Protein AF-A0A6G1GEE2-F1 (afdb_monomer_lite)

pLDDT: mean 80.39, std 12.53, range [29.19, 96.56]

Sequence (184 aa):
MEKVKKDASKFRPILQDLDANQVYLLHVDRHPVPHKKIIFFTAVLINLTVLALLIGRVVYVFPLYRAILLGREWVPDAQSSTTSIIIRRTFSLLIDSPLIQYAWRWPYTFFLERLHGQWTNPAAWRLVSDFRLSELVVRKSRNWGAKDVRASIDESPLFKSRVFPFASDRYLREKTGYLMQGKG

Organism: NCBI:txid1392243

Structure (mmCIF, N/CA/C/O backbone):
data_AF-A0A6G1GEE2-F1
#
_entry.id   AF-A0A6G1GEE2-F1
#
loop_
_atom_site.group_PDB
_atom_site.id
_atom_site.type_symbol
_atom_site.label_atom_id
_atom_site.label_alt_id
_atom_site.label_comp_id
_atom_site.label_asym_id
_atom_site.label_entity_id
_atom_site.label_seq_id
_atom_site.pdbx_PDB_ins_code
_atom_site.Cartn_x
_atom_site.Cartn_y
_atom_site.Cartn_z
_atom_site.occupancy
_atom_site.B_iso_or_equiv
_atom_site.auth_seq_id
_atom_site.auth_comp_id
_atom_site.auth_asym_id
_atom_site.auth_atom_id
_atom_site.pdbx_PDB_model_num
ATOM 1 N N . MET A 1 1 ? -10.459 1.592 34.683 1.00 39.59 1 MET A N 1
ATOM 2 C CA . MET A 1 1 ? -10.913 0.438 33.865 1.00 39.59 1 MET A CA 1
ATOM 3 C C . MET A 1 1 ? -12.440 0.316 33.731 1.00 39.59 1 MET A C 1
ATOM 5 O O . MET A 1 1 ? -12.909 -0.582 33.048 1.00 39.59 1 MET A O 1
ATOM 9 N N . GLU A 1 2 ? -13.236 1.237 34.283 1.00 29.19 2 GLU A N 1
ATOM 10 C CA . GLU A 1 2 ? -14.711 1.159 34.266 1.00 29.19 2 GLU A CA 1
ATOM 11 C C . GLU A 1 2 ? -15.358 1.555 32.919 1.00 29.19 2 GLU A C 1
ATOM 13 O O . GLU A 1 2 ? -16.465 1.134 32.595 1.00 29.19 2 GLU A O 1
ATOM 18 N N . LYS A 1 3 ? -14.638 2.301 32.066 1.00 36.59 3 LYS A N 1
ATOM 19 C CA . LYS A 1 3 ? -15.144 2.762 30.758 1.00 36.59 3 LYS A CA 1
ATOM 20 C C . LYS A 1 3 ? -15.197 1.689 29.660 1.00 36.59 3 LYS A C 1
ATOM 22 O O . LYS A 1 3 ? -15.890 1.902 28.672 1.00 36.59 3 LYS A O 1
ATOM 27 N N . VAL A 1 4 ? -14.514 0.549 29.812 1.00 48.06 4 VAL A N 1
ATOM 28 C CA . VAL A 1 4 ? -14.426 -0.489 28.756 1.00 48.06 4 VAL A CA 1
ATOM 29 C C . VAL A 1 4 ? -15.632 -1.444 28.770 1.00 48.06 4 VAL A C 1
ATOM 31 O O . VAL A 1 4 ? -15.894 -2.135 27.793 1.00 48.06 4 VAL A O 1
ATOM 34 N N . LYS A 1 5 ? -16.433 -1.446 29.845 1.00 44.72 5 LYS A N 1
ATOM 35 C CA . LYS A 1 5 ? -17.582 -2.356 30.017 1.00 44.72 5 LYS A CA 1
ATOM 36 C C . LYS A 1 5 ? -18.909 -1.824 29.450 1.00 44.72 5 LYS A C 1
ATOM 38 O O . LYS A 1 5 ? -19.950 -2.445 29.657 1.00 44.72 5 LYS A O 1
ATOM 43 N N . LYS A 1 6 ? -18.905 -0.678 28.759 1.00 47.53 6 LYS A N 1
ATOM 44 C CA . LYS A 1 6 ? -20.113 -0.086 28.165 1.00 47.53 6 LYS A CA 1
ATOM 45 C C . LYS A 1 6 ? -20.428 -0.771 26.825 1.00 47.53 6 LYS A C 1
ATOM 47 O O . LYS A 1 6 ? -19.645 -0.672 25.891 1.00 47.53 6 LYS A O 1
ATOM 52 N N . ASP A 1 7 ? -21.593 -1.419 26.744 1.00 54.94 7 ASP A N 1
ATOM 53 C CA . ASP A 1 7 ? -22.268 -1.888 25.514 1.00 54.94 7 ASP A CA 1
ATOM 54 C C . ASP A 1 7 ? -21.819 -3.204 24.832 1.00 54.94 7 ASP A C 1
ATOM 56 O O . ASP A 1 7 ? -22.153 -3.439 23.670 1.00 54.94 7 ASP A O 1
ATOM 60 N N . ALA A 1 8 ? -21.186 -4.152 25.535 1.00 59.94 8 ALA A N 1
ATOM 61 C CA . ALA A 1 8 ? -20.904 -5.483 24.955 1.00 59.94 8 ALA A CA 1
ATOM 62 C C . ALA A 1 8 ? -22.174 -6.270 24.536 1.00 59.94 8 ALA A C 1
ATOM 64 O O . ALA A 1 8 ? -22.115 -7.153 23.681 1.00 59.94 8 ALA A O 1
ATOM 65 N N . SER A 1 9 ? -23.340 -5.942 25.108 1.00 63.56 9 SER A N 1
ATOM 66 C CA . SER A 1 9 ? -24.622 -6.588 24.798 1.00 63.56 9 SER A CA 1
ATOM 67 C C . SER A 1 9 ? -25.082 -6.364 23.354 1.00 63.56 9 SER A C 1
ATOM 69 O O . SER A 1 9 ? -25.634 -7.284 22.756 1.00 63.56 9 SER A O 1
ATOM 71 N N . LYS A 1 10 ? -24.809 -5.191 22.769 1.00 69.81 10 LYS A N 1
ATOM 72 C CA . LYS A 1 10 ? -25.222 -4.832 21.398 1.00 69.81 10 LYS A CA 1
ATOM 73 C C . LYS A 1 10 ? -24.438 -5.578 20.317 1.00 69.81 10 LYS A C 1
ATOM 75 O O . LYS A 1 10 ? -24.925 -5.727 19.203 1.00 69.81 10 LYS A O 1
ATOM 80 N N . PHE A 1 11 ? -23.247 -6.069 20.652 1.00 70.31 11 PHE A N 1
ATOM 81 C CA . PHE A 1 11 ? -22.383 -6.808 19.730 1.00 70.31 11 PHE A CA 1
ATOM 82 C C . PHE A 1 11 ? -22.503 -8.327 19.875 1.00 70.31 11 PHE A C 1
ATOM 84 O O . PHE A 1 11 ? -21.921 -9.049 19.074 1.00 70.31 11 PHE A O 1
ATOM 91 N N . ARG A 1 12 ? -23.288 -8.826 20.843 1.00 72.06 12 ARG A N 1
ATOM 92 C CA . ARG A 1 12 ? -23.500 -10.264 21.082 1.00 72.06 12 ARG A CA 1
ATOM 93 C C . ARG A 1 12 ? -23.741 -11.114 19.829 1.00 72.06 12 ARG A C 1
ATOM 95 O O . ARG A 1 12 ? -23.065 -12.132 19.743 1.00 72.06 12 ARG A O 1
ATOM 102 N N . PRO A 1 13 ? -24.625 -10.746 18.880 1.00 77.31 13 PRO A N 1
ATOM 103 C CA . PRO A 1 13 ? -24.836 -11.578 17.694 1.00 77.31 13 PRO A CA 1
ATOM 104 C C . PRO A 1 13 ? -23.567 -11.699 16.840 1.00 77.31 13 PRO A C 1
ATOM 106 O O . PRO A 1 13 ? -23.237 -12.783 16.391 1.00 77.31 13 PRO A O 1
ATOM 109 N N . ILE A 1 14 ? -22.794 -10.619 16.698 1.00 73.81 14 ILE A N 1
ATOM 110 C CA . ILE A 1 14 ? -21.541 -10.620 15.925 1.00 73.81 14 ILE A CA 1
ATOM 111 C C . ILE A 1 14 ? -20.450 -11.416 16.651 1.00 73.81 14 ILE A C 1
ATOM 113 O O . ILE A 1 14 ? -19.632 -12.068 16.016 1.00 73.81 14 ILE A O 1
ATOM 117 N N . LEU A 1 15 ? -20.425 -11.365 17.985 1.00 75.44 15 LEU A N 1
ATOM 118 C CA . LEU A 1 15 ? -19.420 -12.060 18.792 1.00 75.44 15 LEU A CA 1
ATOM 119 C C . LEU A 1 15 ? -19.564 -13.590 18.752 1.00 75.44 15 LEU A C 1
ATOM 121 O O . LEU A 1 15 ? -18.590 -14.274 19.048 1.00 75.44 15 LEU A O 1
ATOM 125 N N . GLN A 1 16 ? -20.743 -14.119 18.406 1.00 78.44 16 GLN A N 1
ATOM 126 C CA . GLN A 1 16 ? -20.996 -15.565 18.330 1.00 78.44 16 GLN A CA 1
ATOM 127 C C . GLN A 1 16 ? -20.307 -16.228 17.130 1.00 78.44 16 GLN A C 1
ATOM 129 O O . GLN A 1 16 ? -19.913 -17.386 17.232 1.00 78.44 16 GLN A O 1
ATOM 134 N N . ASP A 1 17 ? -20.092 -15.482 16.045 1.00 79.75 17 ASP A N 1
ATOM 135 C CA . ASP A 1 17 ? -19.475 -15.989 14.812 1.00 79.75 17 ASP A CA 1
ATOM 136 C C . ASP A 1 17 ? -17.938 -15.852 14.799 1.00 79.75 17 ASP A C 1
ATOM 138 O O . ASP A 1 17 ? -17.271 -16.239 13.836 1.00 79.75 17 ASP A O 1
ATOM 142 N N . LEU A 1 18 ? -17.346 -15.262 15.844 1.00 82.19 18 LEU A N 1
ATOM 143 C CA . LEU A 1 18 ? -15.908 -14.994 15.911 1.00 82.19 18 LEU A CA 1
ATOM 144 C C . LEU A 1 18 ? -15.137 -16.161 16.543 1.00 82.19 18 LEU A C 1
ATOM 146 O O . LEU A 1 18 ? -15.550 -16.749 17.539 1.00 82.19 18 LEU A O 1
ATOM 150 N N . ASP A 1 19 ? -13.958 -16.454 15.992 1.00 82.62 19 ASP A N 1
ATOM 151 C CA . ASP A 1 19 ? -13.070 -17.506 16.493 1.00 82.62 19 ASP A CA 1
ATOM 152 C C . ASP A 1 19 ? -12.453 -17.100 17.840 1.00 82.62 19 ASP A C 1
ATOM 154 O O . ASP A 1 19 ? -11.661 -16.159 17.922 1.00 82.62 19 ASP A O 1
ATOM 158 N N . ALA A 1 20 ? -12.761 -17.852 18.898 1.00 81.94 20 ALA A N 1
ATOM 159 C CA . ALA A 1 20 ? -12.276 -17.600 20.255 1.00 81.94 20 ALA A CA 1
ATOM 160 C C . ALA A 1 20 ? -10.741 -17.667 20.405 1.00 81.94 20 ALA A C 1
ATOM 162 O O . ALA A 1 20 ? -10.195 -17.200 21.409 1.00 81.94 20 ALA A O 1
ATOM 163 N N . ASN A 1 21 ? -10.021 -18.238 19.433 1.00 83.88 21 ASN A N 1
ATOM 164 C CA . ASN A 1 21 ? -8.559 -18.280 19.438 1.00 83.88 21 ASN A CA 1
ATOM 165 C C . ASN A 1 21 ? -7.906 -17.007 18.891 1.00 83.88 21 ASN A C 1
ATOM 167 O O . ASN A 1 21 ? -6.685 -16.871 18.979 1.00 83.88 21 ASN A O 1
ATOM 171 N N . GLN A 1 22 ? -8.678 -16.084 18.325 1.00 84.06 22 GLN A N 1
ATOM 172 C CA . GLN A 1 22 ? -8.180 -14.886 17.657 1.00 84.06 22 GLN A CA 1
ATOM 173 C C . GLN A 1 22 ? -8.511 -13.636 18.471 1.00 84.06 22 GLN A C 1
ATOM 175 O O . GLN A 1 22 ? -9.447 -13.610 19.268 1.00 84.06 22 GLN A O 1
ATOM 180 N N . VAL A 1 23 ? -7.717 -12.586 18.284 1.00 84.12 23 VAL A N 1
ATOM 181 C CA . VAL A 1 23 ? -7.930 -11.297 18.942 1.00 84.12 23 VAL A C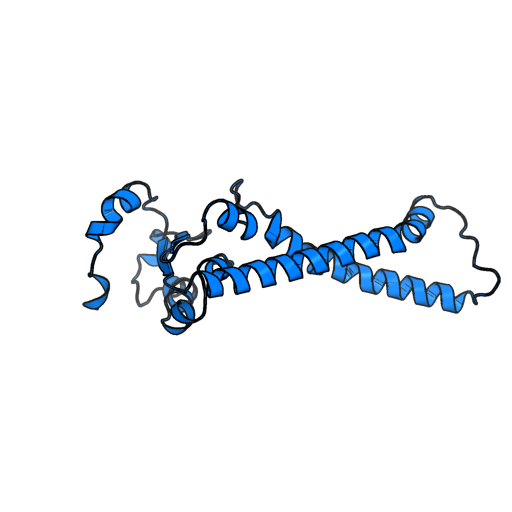A 1
ATOM 182 C C . VAL A 1 23 ? -8.527 -10.339 17.924 1.00 84.12 23 VAL A C 1
ATOM 184 O O . VAL A 1 23 ? -8.004 -10.172 16.821 1.00 84.12 23 VAL A O 1
ATOM 187 N N . TYR A 1 24 ? -9.632 -9.704 18.303 1.00 84.88 24 TYR A N 1
ATOM 188 C CA . TYR A 1 24 ? -10.358 -8.780 17.445 1.00 84.88 24 TYR A CA 1
ATOM 189 C C . TYR A 1 24 ? -10.334 -7.371 18.026 1.00 84.88 24 TYR A C 1
ATOM 191 O O . TYR A 1 24 ? -10.570 -7.175 19.218 1.00 84.88 24 TYR A O 1
ATOM 199 N N . LEU A 1 25 ? -10.077 -6.385 17.170 1.00 83.81 25 LEU A N 1
ATOM 200 C CA . LEU A 1 25 ? -10.207 -4.968 17.492 1.00 83.81 25 LEU A CA 1
ATOM 201 C C . LEU A 1 25 ? -11.428 -4.421 16.764 1.00 83.81 25 LEU A C 1
ATOM 203 O O . LEU A 1 25 ? -11.496 -4.455 15.534 1.00 83.81 25 LEU A O 1
ATOM 207 N N . LEU A 1 26 ? -12.388 -3.935 17.545 1.00 85.56 26 LEU A N 1
ATOM 208 C CA . LEU A 1 26 ? -13.619 -3.332 17.055 1.00 85.56 26 LEU A CA 1
ATOM 209 C C . LEU A 1 26 ? -13.516 -1.818 17.197 1.00 85.56 26 LEU A C 1
ATOM 211 O O . LEU A 1 26 ? -13.283 -1.302 18.289 1.00 85.56 26 LEU A O 1
ATOM 215 N N . HIS A 1 27 ? -13.720 -1.107 16.097 1.00 84.69 27 HIS A N 1
ATOM 216 C CA . HIS A 1 27 ? -13.774 0.345 16.078 1.00 84.69 27 HIS A CA 1
ATOM 217 C C . HIS A 1 27 ? -15.028 0.812 15.345 1.00 84.69 27 HIS A C 1
ATOM 219 O O . HIS A 1 27 ? -15.383 0.274 14.302 1.00 84.69 27 HIS A O 1
ATOM 225 N N . VAL A 1 28 ? -15.701 1.826 15.887 1.00 87.00 28 VAL A N 1
ATOM 226 C CA . VAL A 1 28 ? -16.840 2.467 15.225 1.00 87.00 28 VAL A CA 1
ATOM 227 C C . VAL A 1 28 ? -16.364 3.780 14.618 1.00 87.00 28 VAL A C 1
ATOM 229 O O . VAL A 1 28 ? -16.187 4.765 15.334 1.00 87.00 28 VAL A O 1
ATOM 232 N N . ASP A 1 29 ? -16.185 3.790 13.299 1.00 87.44 29 ASP A N 1
ATOM 233 C CA . ASP A 1 29 ? -15.802 4.977 12.540 1.00 87.44 29 ASP A CA 1
ATOM 234 C C . ASP A 1 29 ? -17.040 5.852 12.281 1.00 87.44 29 ASP A C 1
ATOM 236 O O . ASP A 1 29 ? -17.936 5.486 11.508 1.00 87.44 29 ASP A O 1
ATOM 240 N N . ARG A 1 30 ? -17.053 7.038 12.903 1.00 89.88 30 ARG A N 1
ATOM 241 C CA . ARG A 1 30 ? -18.111 8.059 12.799 1.00 89.88 30 ARG A CA 1
ATOM 242 C C . ARG A 1 30 ? -17.729 9.270 11.941 1.00 89.88 30 ARG A C 1
ATOM 244 O O . ARG A 1 30 ? -18.378 10.311 12.032 1.00 89.88 30 ARG A O 1
ATOM 251 N N . HIS A 1 31 ? -16.671 9.184 11.138 1.00 89.00 31 HIS A N 1
ATOM 252 C CA . HIS A 1 31 ? -16.285 10.286 10.266 1.00 89.00 31 HIS A CA 1
ATOM 253 C C . HIS A 1 31 ? -17.399 10.618 9.254 1.00 89.00 31 HIS A C 1
ATOM 255 O O . HIS A 1 31 ? -18.087 9.713 8.767 1.00 89.00 31 HIS A O 1
ATOM 261 N N . PRO A 1 32 ? -17.568 11.900 8.878 1.00 92.69 32 PRO A N 1
ATOM 262 C CA . PRO A 1 32 ? -18.536 12.284 7.860 1.00 92.69 32 PRO A CA 1
ATOM 263 C C . PRO A 1 32 ? -18.287 11.557 6.535 1.00 92.69 32 PRO A C 1
ATOM 265 O O . PRO A 1 32 ? -17.145 11.410 6.091 1.00 92.69 32 PRO A O 1
ATOM 268 N N . VAL A 1 33 ? -19.366 11.163 5.857 1.00 92.62 33 VAL A N 1
ATOM 269 C CA . VAL A 1 33 ? -19.300 10.478 4.555 1.00 92.62 33 VAL A CA 1
ATOM 270 C C . VAL A 1 33 ? -18.457 11.243 3.519 1.00 92.62 33 VAL A C 1
ATOM 272 O O . VAL A 1 33 ? -17.626 10.602 2.872 1.00 92.62 33 VAL A O 1
ATOM 275 N N . PRO A 1 34 ? -18.567 12.582 3.370 1.00 93.88 34 PRO A N 1
ATOM 276 C CA . PRO A 1 34 ? -17.715 13.323 2.437 1.00 93.88 34 PRO A CA 1
ATOM 277 C C . PRO A 1 34 ? -16.221 13.177 2.749 1.00 93.88 34 PRO A C 1
ATOM 279 O O . PRO A 1 34 ? -15.420 12.954 1.846 1.00 93.88 34 PRO A O 1
ATOM 282 N N . HIS A 1 35 ? -15.848 13.213 4.031 1.00 91.50 35 HIS A N 1
ATOM 283 C CA . HIS A 1 35 ? -14.461 13.058 4.467 1.00 91.50 35 HIS A CA 1
ATOM 284 C C . HIS A 1 35 ? -13.914 11.663 4.129 1.00 91.50 35 HIS A C 1
ATOM 286 O O . HIS A 1 35 ? -12.828 11.527 3.563 1.00 91.50 35 HIS A O 1
ATOM 292 N N . LYS A 1 36 ? -14.714 10.621 4.386 1.00 92.31 36 LYS A N 1
ATOM 293 C CA . LYS A 1 36 ? -14.395 9.235 4.018 1.00 92.31 36 LYS A CA 1
ATOM 294 C C . LYS A 1 36 ? -14.202 9.071 2.508 1.00 92.31 36 LYS A C 1
ATOM 296 O O . LYS A 1 36 ? -13.270 8.380 2.091 1.00 92.31 36 LYS A O 1
ATOM 301 N N . LYS A 1 37 ? -15.070 9.695 1.700 1.00 93.12 37 LYS A N 1
ATOM 302 C CA . LYS A 1 37 ? -14.997 9.680 0.230 1.00 93.12 37 LYS A CA 1
ATOM 303 C C . LYS A 1 37 ? -13.716 10.332 -0.262 1.00 93.12 37 LYS A C 1
ATOM 305 O O . LYS A 1 37 ? -12.985 9.688 -1.002 1.00 93.12 37 LYS A O 1
ATOM 310 N N . ILE A 1 38 ? -13.413 11.547 0.192 1.00 94.69 38 ILE A N 1
ATOM 311 C CA . ILE A 1 38 ? -12.203 12.271 -0.219 1.00 94.69 38 ILE A CA 1
ATOM 312 C C . ILE A 1 38 ? -10.954 11.431 0.061 1.00 94.69 38 ILE A C 1
ATOM 314 O O . ILE A 1 38 ? -10.171 11.194 -0.849 1.00 94.69 38 ILE A O 1
ATOM 318 N N . ILE A 1 39 ? -10.795 10.904 1.280 1.00 92.44 39 ILE A N 1
ATOM 319 C CA . ILE A 1 39 ? -9.617 10.094 1.635 1.00 92.44 39 ILE A CA 1
ATOM 320 C C . ILE A 1 39 ? -9.494 8.856 0.739 1.00 92.44 39 ILE A C 1
ATOM 322 O O . ILE A 1 39 ? -8.408 8.563 0.235 1.00 92.44 39 ILE A O 1
ATOM 326 N N . PHE A 1 40 ? -10.594 8.127 0.536 1.00 93.50 40 PHE A N 1
ATOM 327 C CA . PHE A 1 40 ? -10.577 6.917 -0.280 1.00 93.50 40 PHE A CA 1
A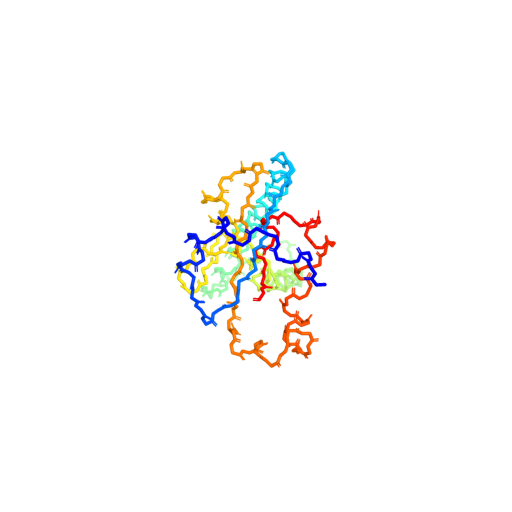TOM 328 C C . PHE A 1 40 ? -10.288 7.225 -1.753 1.00 93.50 40 PHE A C 1
ATOM 330 O O . PHE A 1 40 ? -9.402 6.610 -2.341 1.00 93.50 40 PHE A O 1
ATOM 337 N N . PHE A 1 41 ? -10.983 8.197 -2.346 1.00 95.00 41 PHE A N 1
ATOM 338 C CA . PHE A 1 41 ? -10.800 8.550 -3.753 1.00 95.00 41 PHE A CA 1
ATOM 339 C C . PHE A 1 41 ? -9.427 9.157 -4.033 1.00 95.00 41 PHE A C 1
ATOM 341 O O . PHE A 1 41 ? -8.853 8.855 -5.074 1.00 95.00 41 PHE A O 1
ATOM 348 N N . THR A 1 42 ? -8.848 9.916 -3.099 1.00 95.31 42 THR A N 1
ATOM 349 C CA . THR A 1 42 ? -7.450 10.359 -3.204 1.00 95.31 42 THR A CA 1
ATOM 350 C C . THR A 1 42 ? -6.506 9.163 -3.300 1.00 95.31 42 THR A C 1
ATOM 352 O O . THR A 1 42 ? -5.629 9.136 -4.162 1.00 95.31 42 THR A O 1
ATOM 355 N N . ALA A 1 43 ? -6.705 8.132 -2.473 1.00 93.19 43 ALA A N 1
ATOM 356 C CA . ALA A 1 43 ? -5.897 6.920 -2.554 1.00 93.19 43 ALA A CA 1
ATOM 357 C C . ALA A 1 43 ? -6.112 6.153 -3.871 1.00 93.19 43 ALA A C 1
ATOM 359 O O . ALA A 1 43 ? -5.135 5.699 -4.467 1.00 93.19 43 ALA A O 1
ATOM 360 N N . VAL A 1 44 ? -7.354 6.044 -4.357 1.00 95.19 44 VAL A N 1
ATOM 361 C CA . VAL A 1 44 ? -7.659 5.442 -5.669 1.00 95.19 44 VAL A CA 1
ATOM 362 C C . VAL A 1 44 ? -6.934 6.194 -6.782 1.00 95.19 44 VAL A C 1
ATOM 364 O O . VAL A 1 44 ? -6.240 5.573 -7.582 1.00 95.19 44 VAL A O 1
ATOM 367 N N . LEU A 1 45 ? -7.047 7.524 -6.810 1.00 96.56 45 LEU A N 1
ATOM 368 C CA . LEU A 1 45 ? -6.446 8.369 -7.836 1.00 96.56 45 LEU A CA 1
ATOM 369 C C . LEU A 1 45 ? -4.923 8.220 -7.866 1.00 96.56 45 LEU A C 1
ATOM 371 O O . LEU A 1 45 ? -4.352 8.039 -8.935 1.00 96.56 45 LEU A O 1
ATOM 375 N N . ILE A 1 46 ? -4.263 8.234 -6.705 1.00 95.31 46 ILE A N 1
ATOM 376 C CA . ILE A 1 46 ? -2.810 8.036 -6.621 1.00 95.31 46 ILE A CA 1
ATOM 377 C C . ILE A 1 46 ? -2.420 6.656 -7.164 1.00 95.31 46 ILE A C 1
ATOM 379 O O . ILE A 1 46 ? -1.500 6.562 -7.974 1.00 95.31 46 ILE A O 1
ATOM 383 N N . ASN A 1 47 ? -3.123 5.588 -6.770 1.00 94.94 47 ASN A N 1
ATOM 384 C CA . ASN A 1 47 ? -2.802 4.236 -7.238 1.00 94.94 47 ASN A CA 1
ATOM 385 C C . ASN A 1 47 ? -3.056 4.062 -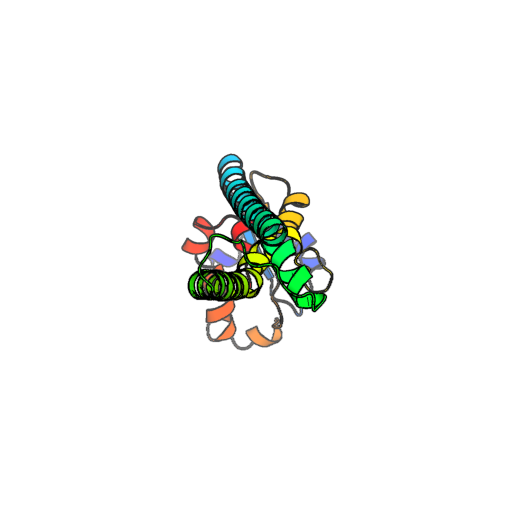8.742 1.00 94.94 47 ASN A C 1
ATOM 387 O O . ASN A 1 47 ? -2.256 3.410 -9.410 1.00 94.94 47 ASN A O 1
ATOM 391 N N . LEU A 1 48 ? -4.117 4.663 -9.290 1.00 96.19 48 LEU A N 1
ATOM 392 C CA . LEU A 1 48 ? -4.377 4.666 -10.733 1.00 96.19 48 LEU A CA 1
ATOM 393 C C . LEU A 1 48 ? -3.310 5.449 -11.499 1.00 96.19 48 LEU A C 1
ATOM 395 O O . LEU A 1 48 ? -2.827 4.965 -12.517 1.00 96.19 48 LEU A O 1
ATOM 399 N N . THR A 1 49 ? -2.896 6.612 -10.997 1.00 96.12 49 THR A N 1
ATOM 400 C CA . THR A 1 49 ? -1.822 7.410 -11.603 1.00 96.12 49 THR A CA 1
ATOM 401 C C . THR A 1 49 ? -0.507 6.637 -11.620 1.00 96.12 49 THR A C 1
ATOM 403 O O . THR A 1 49 ? 0.131 6.539 -12.664 1.00 96.12 49 THR A O 1
ATOM 406 N N . VAL A 1 50 ? -0.115 6.027 -10.496 1.00 94.00 50 VAL A N 1
ATOM 407 C CA . VAL A 1 50 ? 1.097 5.193 -10.430 1.00 94.00 50 VAL A CA 1
ATOM 408 C C . VAL A 1 50 ? 0.994 4.012 -11.396 1.00 94.00 50 VAL A C 1
ATOM 410 O O . VAL A 1 50 ? 1.935 3.754 -12.142 1.00 94.00 50 VAL A O 1
ATOM 413 N N . LEU A 1 51 ? -0.150 3.324 -11.439 1.00 94.50 51 LEU A N 1
ATOM 414 C CA . LEU A 1 51 ? -0.369 2.211 -12.361 1.00 94.50 51 LEU A CA 1
ATOM 415 C C . LEU A 1 51 ? -0.269 2.653 -13.830 1.00 94.50 51 LEU A C 1
ATOM 417 O O . LEU A 1 51 ? 0.399 1.989 -14.618 1.00 94.50 51 LEU A O 1
ATOM 421 N N . ALA A 1 52 ? -0.873 3.786 -14.192 1.00 95.25 52 ALA A N 1
ATOM 422 C CA . ALA A 1 52 ? -0.809 4.344 -15.540 1.00 95.25 52 ALA A CA 1
ATOM 423 C C . ALA A 1 52 ? 0.627 4.721 -15.937 1.00 95.25 52 ALA A C 1
ATOM 425 O O . ALA A 1 52 ? 1.060 4.398 -17.042 1.00 95.25 52 ALA A O 1
ATOM 426 N N . LEU A 1 53 ? 1.391 5.333 -15.025 1.00 94.00 53 LEU A N 1
ATOM 427 C CA . LEU A 1 53 ? 2.805 5.648 -15.244 1.00 94.00 53 LEU A CA 1
ATOM 428 C C . LEU A 1 53 ? 3.648 4.384 -15.439 1.00 94.00 53 LEU A C 1
ATOM 430 O O . LEU A 1 53 ? 4.502 4.353 -16.323 1.00 94.00 53 LEU A O 1
ATOM 434 N N . LEU A 1 54 ? 3.395 3.328 -14.661 1.00 93.12 54 LEU A N 1
ATOM 435 C CA . LEU A 1 54 ? 4.086 2.045 -14.809 1.00 93.12 54 LEU A CA 1
ATOM 436 C C . LEU A 1 54 ? 3.756 1.375 -16.147 1.00 93.12 54 LE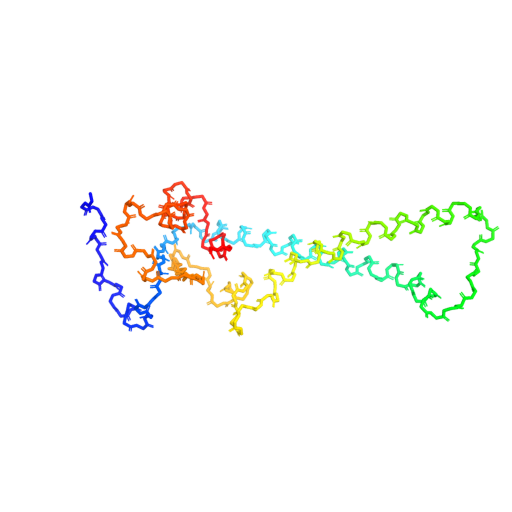U A C 1
ATOM 438 O O . LEU A 1 54 ? 4.668 0.933 -16.840 1.00 93.12 54 LEU A O 1
ATOM 442 N N . ILE A 1 55 ? 2.482 1.344 -16.547 1.00 93.38 55 ILE A N 1
ATOM 443 C CA . ILE A 1 55 ? 2.067 0.803 -17.850 1.00 93.38 55 ILE A CA 1
ATOM 444 C C . ILE A 1 55 ? 2.705 1.611 -18.985 1.00 93.38 55 ILE A C 1
ATOM 446 O O . ILE A 1 55 ? 3.311 1.030 -19.884 1.00 93.38 55 ILE A O 1
ATOM 450 N N . GLY A 1 56 ? 2.638 2.944 -18.921 1.00 94.06 56 GLY A N 1
ATOM 451 C CA . GLY A 1 56 ? 3.272 3.827 -19.899 1.00 94.06 56 GLY A CA 1
ATOM 452 C C . GLY A 1 56 ? 4.782 3.601 -19.991 1.00 94.06 56 GLY A C 1
ATOM 453 O O . GLY A 1 56 ? 5.333 3.529 -21.089 1.00 94.06 56 GLY A O 1
ATOM 454 N N . ARG A 1 57 ? 5.452 3.396 -18.850 1.00 92.56 57 ARG A N 1
ATOM 455 C CA . ARG A 1 57 ? 6.879 3.060 -18.797 1.00 92.56 57 ARG A CA 1
ATOM 456 C C . ARG A 1 57 ? 7.171 1.713 -19.453 1.00 92.56 57 ARG A C 1
ATOM 458 O O . ARG A 1 57 ? 8.102 1.640 -20.251 1.00 92.56 57 ARG A O 1
ATOM 465 N N . VAL A 1 58 ? 6.381 0.677 -19.166 1.00 90.69 58 VAL A N 1
ATOM 466 C CA . VAL A 1 58 ? 6.530 -0.641 -19.801 1.00 90.69 58 VAL A CA 1
ATOM 467 C C . VAL A 1 58 ? 6.402 -0.509 -21.312 1.00 90.69 58 VAL A C 1
ATOM 469 O O . VAL A 1 58 ? 7.310 -0.933 -22.012 1.00 90.69 58 VAL A O 1
ATOM 472 N N . VAL A 1 59 ? 5.352 0.143 -21.818 1.00 91.88 59 VAL A N 1
ATOM 473 C CA . VAL A 1 59 ? 5.151 0.349 -23.265 1.00 91.88 59 VAL A CA 1
ATOM 474 C C . VAL A 1 59 ? 6.327 1.103 -23.894 1.00 91.88 59 VAL A C 1
ATOM 476 O O . VAL A 1 59 ? 6.799 0.717 -24.961 1.00 91.88 59 VAL A O 1
ATOM 479 N N . TYR A 1 60 ? 6.842 2.134 -23.220 1.00 89.69 60 TYR A N 1
ATOM 480 C CA . TYR A 1 60 ? 7.959 2.940 -23.712 1.00 89.69 60 TYR A CA 1
ATOM 481 C C . TYR A 1 60 ? 9.284 2.167 -23.794 1.00 89.69 60 TYR A C 1
ATOM 483 O O . TYR A 1 60 ? 10.009 2.295 -24.779 1.00 89.69 60 TYR A O 1
ATOM 491 N N . VAL A 1 61 ? 9.625 1.368 -22.776 1.00 87.50 61 VAL A N 1
ATOM 492 C CA . VAL A 1 61 ? 10.902 0.627 -22.741 1.00 87.50 61 VAL A CA 1
ATOM 493 C C . VAL A 1 61 ? 10.781 -0.764 -23.379 1.00 87.50 61 VAL A C 1
ATOM 495 O O . VAL A 1 61 ? 11.788 -1.397 -23.689 1.00 87.50 61 VAL A O 1
ATOM 498 N N . PHE A 1 62 ? 9.568 -1.245 -23.657 1.00 85.75 62 PHE A N 1
ATOM 499 C CA . PHE A 1 62 ? 9.329 -2.558 -24.259 1.00 85.75 62 PHE A CA 1
ATOM 500 C C . PHE A 1 62 ? 10.154 -2.828 -25.532 1.00 85.75 62 PHE A C 1
ATOM 502 O O . PHE A 1 62 ? 10.746 -3.908 -25.613 1.00 85.75 62 PHE A O 1
ATOM 509 N N . PRO A 1 63 ? 10.295 -1.892 -26.497 1.00 83.75 63 PRO A N 1
ATOM 510 C CA . PRO A 1 63 ? 11.122 -2.123 -27.683 1.00 83.75 63 PRO A CA 1
ATOM 511 C C . PRO A 1 63 ? 12.595 -2.384 -27.343 1.00 83.75 63 PRO A C 1
ATOM 513 O O . PRO A 1 63 ? 13.223 -3.248 -27.958 1.00 83.75 63 PRO A O 1
ATOM 516 N N . LEU A 1 64 ? 13.129 -1.685 -26.332 1.00 80.75 64 LEU A N 1
ATOM 517 C CA . LEU A 1 64 ? 14.500 -1.866 -25.853 1.00 80.75 64 LEU A CA 1
ATOM 518 C C . LEU A 1 64 ? 14.699 -3.277 -25.295 1.00 80.75 64 LEU A C 1
ATOM 520 O O . LEU A 1 64 ? 15.612 -3.978 -25.730 1.00 80.75 64 LEU A O 1
ATOM 524 N N . TYR A 1 65 ? 13.823 -3.713 -24.387 1.00 82.62 65 TYR A N 1
ATOM 525 C CA . TYR A 1 65 ? 13.913 -5.044 -23.780 1.00 82.62 65 TYR A CA 1
ATOM 526 C C . TYR A 1 65 ? 13.667 -6.167 -24.786 1.00 82.62 65 TYR A C 1
ATOM 528 O O . TYR A 1 65 ? 14.379 -7.167 -24.772 1.00 82.62 65 TYR A O 1
ATOM 536 N N . ARG A 1 66 ? 12.711 -5.997 -25.707 1.00 84.69 66 ARG A N 1
ATOM 537 C CA . ARG A 1 66 ? 12.430 -6.981 -26.759 1.00 84.69 66 ARG A CA 1
ATOM 538 C C . ARG A 1 66 ? 13.661 -7.253 -27.620 1.00 84.69 66 ARG A C 1
ATOM 540 O O . ARG A 1 66 ? 13.937 -8.403 -27.940 1.00 84.69 66 ARG A O 1
ATOM 547 N N . ALA A 1 67 ? 14.389 -6.213 -28.009 1.00 79.44 67 ALA A N 1
ATOM 548 C CA . ALA A 1 67 ? 15.582 -6.371 -28.829 1.00 79.44 67 ALA A CA 1
ATOM 549 C C . ALA A 1 67 ? 16.734 -7.058 -28.071 1.00 79.44 67 ALA A C 1
ATOM 551 O O . ALA A 1 67 ? 17.411 -7.898 -28.659 1.00 79.44 67 ALA A O 1
ATOM 552 N N . ILE A 1 68 ? 16.892 -6.778 -26.769 1.00 78.94 68 ILE A N 1
ATOM 553 C CA . ILE A 1 68 ? 17.844 -7.489 -25.897 1.00 78.94 68 ILE A CA 1
ATOM 554 C C . ILE A 1 68 ? 17.479 -8.979 -25.802 1.00 78.94 68 ILE A C 1
ATOM 556 O O . ILE A 1 68 ? 18.335 -9.834 -26.003 1.00 78.94 68 ILE A O 1
ATOM 560 N N . LEU A 1 69 ? 16.206 -9.299 -25.545 1.00 83.56 69 LEU A N 1
ATOM 561 C CA . LEU A 1 69 ? 15.736 -10.682 -25.385 1.00 83.56 69 LEU A CA 1
ATOM 562 C C . LEU A 1 69 ? 15.839 -11.515 -26.670 1.00 83.56 69 LEU A C 1
ATOM 564 O O . LEU A 1 69 ? 16.067 -12.716 -26.601 1.00 83.56 69 LEU A O 1
ATOM 568 N N . LEU A 1 70 ? 15.662 -10.892 -27.838 1.00 86.12 70 LEU A N 1
ATOM 569 C CA . LEU A 1 70 ? 15.725 -11.572 -29.136 1.00 86.12 70 LEU A CA 1
ATOM 570 C C . LEU A 1 70 ? 17.147 -11.678 -29.707 1.00 86.12 70 LEU A C 1
ATOM 572 O O . LEU A 1 70 ? 17.293 -12.154 -30.831 1.00 86.12 70 LEU A O 1
ATOM 576 N N . GLY A 1 71 ? 18.171 -11.201 -28.989 1.00 71.25 71 GLY A N 1
ATOM 577 C CA . GLY A 1 71 ? 19.566 -11.255 -29.436 1.00 71.25 71 GLY A CA 1
ATOM 578 C C . GLY A 1 71 ? 19.822 -10.544 -30.769 1.00 71.25 71 GLY A C 1
ATOM 579 O O . GLY A 1 71 ? 20.763 -10.889 -31.476 1.00 71.25 71 GLY A O 1
ATOM 580 N N . ARG A 1 72 ? 18.964 -9.590 -31.156 1.00 72.62 72 ARG A N 1
ATOM 581 C CA . ARG A 1 72 ? 19.107 -8.871 -32.427 1.00 72.62 72 ARG A CA 1
ATOM 582 C C . ARG A 1 72 ? 20.179 -7.798 -32.300 1.00 72.62 72 ARG A C 1
ATOM 584 O O . ARG A 1 72 ? 20.183 -7.053 -31.317 1.00 72.62 72 ARG A O 1
ATOM 591 N N . GLU A 1 73 ? 21.025 -7.684 -33.326 1.00 61.31 73 GLU A N 1
ATOM 592 C CA . GLU A 1 73 ? 21.937 -6.552 -33.459 1.00 61.31 73 GLU A CA 1
ATOM 593 C C . GLU A 1 73 ? 21.132 -5.256 -33.455 1.00 61.31 73 GLU A C 1
ATOM 595 O O . GLU A 1 73 ? 20.158 -5.068 -34.190 1.00 61.31 73 GLU A O 1
ATOM 600 N N . TRP A 1 74 ? 21.499 -4.387 -32.526 1.00 61.16 74 TRP A N 1
ATOM 601 C CA . TRP A 1 74 ? 20.789 -3.150 -32.286 1.00 61.16 74 TRP A CA 1
ATOM 602 C C . TRP A 1 74 ? 21.333 -2.109 -33.250 1.00 61.16 74 TRP A C 1
ATOM 604 O O . TRP A 1 74 ? 22.506 -1.771 -33.150 1.00 61.16 74 TRP A O 1
ATOM 614 N N . VAL A 1 75 ? 20.496 -1.589 -34.149 1.00 61.94 75 VAL A N 1
ATOM 615 C CA . VAL A 1 75 ? 20.873 -0.479 -35.033 1.00 61.94 75 VAL A CA 1
ATOM 616 C C . VAL A 1 75 ? 20.967 0.785 -34.170 1.00 61.94 75 VAL A C 1
ATOM 618 O O . VAL A 1 75 ? 19.934 1.235 -33.664 1.00 61.94 75 VAL A O 1
ATOM 621 N N . PRO A 1 76 ? 22.167 1.333 -33.898 1.00 59.97 76 PRO A N 1
ATOM 622 C CA . PRO A 1 76 ? 22.265 2.607 -33.203 1.00 59.97 76 PRO A CA 1
ATOM 623 C C . PRO A 1 76 ? 21.648 3.703 -34.075 1.00 59.97 76 PRO A C 1
ATOM 625 O O . PRO A 1 76 ? 21.790 3.692 -35.297 1.00 59.97 76 PRO A O 1
ATOM 628 N N . ASP A 1 77 ? 20.969 4.657 -33.440 1.00 62.78 77 ASP A N 1
ATOM 629 C CA . ASP A 1 77 ? 20.524 5.869 -34.123 1.00 62.78 77 ASP A CA 1
ATOM 630 C C . ASP A 1 77 ? 21.761 6.565 -34.698 1.00 62.78 77 ASP A C 1
ATOM 632 O O . ASP A 1 77 ? 22.689 6.884 -33.945 1.00 62.78 77 ASP A O 1
ATOM 636 N N . ALA A 1 78 ? 21.777 6.799 -36.013 1.00 60.97 78 ALA A N 1
ATOM 637 C CA . ALA A 1 78 ? 22.957 7.243 -36.762 1.00 60.97 78 ALA A CA 1
ATOM 638 C C . ALA A 1 78 ? 23.561 8.576 -36.268 1.00 60.97 78 ALA A C 1
ATOM 640 O O . ALA A 1 78 ? 24.686 8.913 -36.623 1.00 60.97 78 ALA A O 1
ATOM 641 N N . GLN A 1 79 ? 22.828 9.331 -35.443 1.00 64.12 79 GLN A N 1
ATOM 642 C CA . GLN A 1 79 ? 23.238 10.629 -34.899 1.00 64.12 79 GLN A CA 1
ATOM 643 C C . GLN A 1 79 ? 23.708 10.584 -33.433 1.00 64.12 79 GLN A C 1
ATOM 645 O O . GLN A 1 79 ? 24.137 11.604 -32.898 1.00 64.12 79 GLN A O 1
ATOM 650 N N . SER A 1 80 ? 23.629 9.436 -32.754 1.00 68.94 80 SER A N 1
ATOM 651 C CA . SER A 1 80 ? 23.938 9.333 -31.321 1.00 68.94 80 SER A CA 1
ATOM 652 C C . SER A 1 80 ? 25.295 8.676 -31.061 1.00 68.94 80 SER A C 1
ATOM 654 O O . SER A 1 80 ? 25.623 7.644 -31.640 1.00 68.94 80 SER A O 1
ATOM 656 N N . SER A 1 81 ? 26.098 9.256 -30.161 1.00 79.75 81 SER A N 1
ATOM 657 C CA . SER A 1 81 ? 27.370 8.642 -29.767 1.00 79.75 81 SER A CA 1
ATOM 658 C C . SER A 1 81 ? 27.116 7.351 -28.984 1.00 79.75 81 SER A C 1
ATOM 660 O O . SER A 1 81 ? 26.236 7.307 -28.118 1.00 79.75 81 SER A O 1
ATOM 662 N N . THR A 1 82 ? 27.913 6.308 -29.230 1.00 77.44 82 THR A N 1
ATOM 663 C CA . THR A 1 82 ? 27.811 5.005 -28.543 1.00 77.44 82 THR A CA 1
ATOM 664 C C . THR A 1 82 ? 27.765 5.155 -27.018 1.00 77.44 82 THR A C 1
ATOM 666 O O . THR A 1 82 ? 26.964 4.507 -26.344 1.00 77.44 82 THR A O 1
ATOM 669 N N . THR A 1 83 ? 28.549 6.085 -26.466 1.00 83.00 83 THR A N 1
ATOM 670 C CA . THR A 1 83 ? 28.578 6.402 -25.031 1.00 83.00 83 THR A CA 1
ATOM 671 C C . THR A 1 83 ? 27.236 6.932 -24.517 1.00 83.00 83 THR A C 1
ATOM 673 O O . THR A 1 83 ? 26.764 6.493 -23.469 1.00 83.00 83 THR A O 1
ATOM 676 N N . SER A 1 84 ? 26.579 7.833 -25.257 1.00 82.56 84 SER A N 1
ATOM 677 C CA . SER A 1 84 ? 25.277 8.398 -24.863 1.00 82.56 84 SER A CA 1
ATOM 678 C C . SER A 1 84 ? 24.174 7.336 -24.816 1.00 82.56 84 SER A C 1
ATOM 680 O O . SER A 1 84 ? 23.347 7.325 -23.898 1.00 82.56 84 SER A O 1
ATOM 682 N N . ILE A 1 85 ? 24.211 6.391 -25.760 1.00 81.19 85 ILE A N 1
ATOM 683 C CA . ILE A 1 85 ? 23.286 5.260 -25.828 1.00 81.19 85 ILE A CA 1
ATOM 684 C C . ILE A 1 85 ? 23.471 4.353 -24.609 1.00 81.19 85 ILE A C 1
ATOM 686 O O . ILE A 1 85 ? 22.487 4.006 -23.952 1.00 81.19 85 ILE A O 1
ATOM 690 N N . ILE A 1 86 ? 24.718 3.987 -24.291 1.00 82.94 86 ILE A N 1
ATOM 691 C CA . ILE A 1 86 ? 25.039 3.128 -23.143 1.00 82.94 86 ILE A CA 1
ATOM 692 C C . ILE A 1 86 ? 24.556 3.784 -21.848 1.00 82.94 86 ILE A C 1
ATOM 694 O O . ILE A 1 86 ? 23.818 3.158 -21.091 1.00 82.94 86 ILE A O 1
ATOM 698 N N . ILE A 1 87 ? 24.883 5.060 -21.628 1.00 88.06 87 ILE A N 1
ATOM 699 C CA . ILE A 1 87 ? 24.481 5.798 -20.423 1.00 88.06 87 ILE A CA 1
ATOM 700 C C . ILE A 1 87 ? 22.956 5.809 -20.274 1.00 88.06 87 ILE A C 1
ATOM 702 O O . ILE A 1 87 ? 22.437 5.380 -19.243 1.00 88.06 87 ILE A O 1
ATOM 706 N N . ARG A 1 88 ? 22.212 6.232 -21.304 1.00 83.94 88 ARG A N 1
ATOM 707 C CA . ARG A 1 88 ? 20.741 6.321 -21.246 1.00 83.94 88 ARG A CA 1
ATOM 708 C C . ARG A 1 88 ? 20.083 4.971 -20.939 1.00 83.94 88 ARG A C 1
ATOM 710 O O . ARG A 1 88 ? 19.066 4.922 -20.240 1.00 83.94 88 ARG A O 1
ATOM 717 N N . ARG A 1 89 ? 20.653 3.876 -21.446 1.00 82.75 89 ARG A N 1
ATOM 718 C CA . ARG A 1 89 ? 20.159 2.511 -21.206 1.00 82.75 89 ARG A CA 1
ATOM 719 C C . ARG A 1 89 ? 20.479 2.022 -19.806 1.00 82.75 89 ARG A C 1
ATOM 721 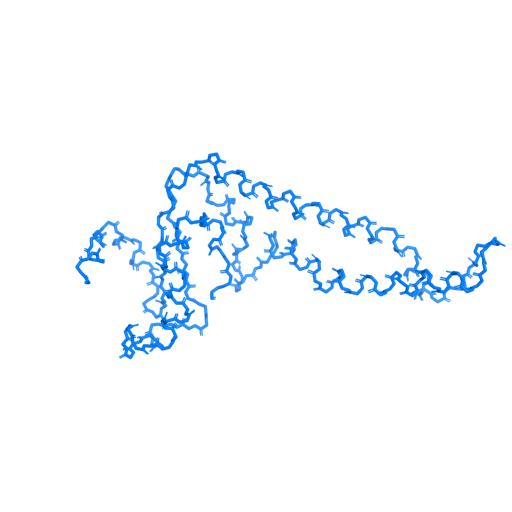O O . ARG A 1 89 ? 19.576 1.527 -19.140 1.00 82.75 89 ARG A O 1
ATOM 728 N N . THR A 1 90 ? 21.710 2.216 -19.342 1.00 86.81 90 THR A N 1
ATOM 729 C CA . THR A 1 90 ? 22.105 1.883 -17.970 1.00 86.81 90 THR A CA 1
ATOM 730 C C . THR A 1 90 ? 21.221 2.622 -16.974 1.00 86.81 90 THR A C 1
ATOM 732 O O . THR A 1 90 ? 20.647 1.994 -16.091 1.00 86.81 90 THR A O 1
ATOM 735 N N . PHE A 1 91 ? 20.999 3.924 -17.166 1.00 90.25 91 PHE A N 1
ATOM 736 C CA . PHE A 1 91 ? 20.073 4.686 -16.327 1.00 90.25 91 PHE A CA 1
ATOM 737 C C . PHE A 1 91 ? 18.631 4.181 -16.415 1.00 90.25 91 PHE A C 1
ATOM 739 O O . PHE A 1 91 ? 17.950 4.117 -15.396 1.00 90.25 91 PHE A O 1
ATOM 746 N N . SER A 1 92 ? 18.164 3.777 -17.600 1.00 86.81 92 SER A N 1
ATOM 747 C CA . SER A 1 92 ? 16.825 3.191 -17.735 1.00 86.81 92 SER A CA 1
ATOM 748 C C . SER A 1 92 ? 16.686 1.895 -16.933 1.00 86.81 92 SER A C 1
ATOM 750 O O . SER A 1 92 ? 15.728 1.772 -16.179 1.00 86.81 92 SER A O 1
ATOM 752 N N . LEU A 1 93 ? 17.663 0.987 -17.012 1.00 86.31 93 LEU A N 1
ATOM 753 C CA . LEU A 1 93 ? 17.693 -0.253 -16.225 1.00 86.31 93 LEU A CA 1
ATOM 754 C C . LEU A 1 93 ? 17.767 0.024 -14.715 1.00 86.31 93 LEU A C 1
ATOM 756 O O . LEU A 1 93 ? 17.067 -0.611 -13.925 1.00 86.31 93 LEU A O 1
ATOM 760 N N . LEU A 1 94 ? 18.589 0.999 -14.317 1.00 91.06 94 LEU A N 1
ATOM 761 C CA . LEU A 1 94 ? 18.742 1.411 -12.922 1.00 91.06 94 LEU A CA 1
ATOM 762 C C . LEU A 1 94 ? 17.444 1.975 -12.337 1.00 91.06 94 LEU A C 1
ATOM 764 O O . LEU A 1 94 ? 17.152 1.711 -11.176 1.00 91.06 94 LEU A O 1
ATOM 768 N N . ILE A 1 95 ? 16.664 2.723 -13.123 1.00 90.44 95 ILE A N 1
ATOM 769 C CA . ILE A 1 95 ? 15.364 3.274 -12.708 1.00 90.44 95 ILE A CA 1
ATOM 770 C C . ILE A 1 95 ? 14.274 2.196 -12.712 1.00 90.44 95 ILE A C 1
ATOM 772 O O . ILE A 1 95 ? 13.426 2.171 -11.820 1.00 90.44 95 ILE A O 1
ATOM 776 N N . ASP A 1 96 ? 14.289 1.287 -13.685 1.00 88.94 96 ASP A N 1
ATOM 777 C CA . ASP A 1 96 ? 13.251 0.263 -13.818 1.00 88.94 96 ASP A CA 1
ATOM 778 C C . ASP A 1 96 ? 13.298 -0.753 -12.661 1.00 88.94 96 ASP A C 1
ATOM 780 O O . ASP A 1 96 ? 12.252 -1.202 -12.190 1.00 88.94 96 ASP A O 1
ATOM 784 N N . SER A 1 97 ? 14.490 -1.057 -12.133 1.00 86.56 97 SER A N 1
ATOM 785 C CA . SER A 1 97 ? 14.668 -1.983 -11.005 1.00 86.56 97 SER A CA 1
ATOM 786 C C . SER A 1 97 ? 13.845 -1.607 -9.753 1.00 86.56 97 SER A C 1
ATOM 788 O O . SER A 1 97 ? 13.013 -2.415 -9.324 1.00 86.56 97 SER A O 1
ATOM 790 N N . PRO A 1 98 ? 13.974 -0.400 -9.164 1.00 89.62 98 PRO A N 1
ATOM 791 C CA . PRO A 1 98 ? 13.152 -0.003 -8.024 1.00 89.62 98 PRO A CA 1
ATOM 792 C C . PRO A 1 98 ? 11.676 0.212 -8.388 1.00 89.62 98 PRO A C 1
ATOM 794 O O . PRO A 1 98 ? 10.813 -0.022 -7.539 1.00 89.62 98 PRO A O 1
ATOM 797 N N . LEU A 1 99 ? 11.348 0.615 -9.623 1.00 88.50 99 LEU A N 1
ATOM 798 C CA . LEU A 1 99 ? 9.950 0.751 -10.053 1.00 88.50 99 LEU A CA 1
ATOM 799 C C . LEU A 1 99 ? 9.216 -0.596 -10.007 1.00 88.50 99 LEU A C 1
ATOM 801 O O . LEU A 1 99 ? 8.104 -0.682 -9.481 1.00 88.50 99 LEU A O 1
ATOM 805 N N . ILE A 1 100 ? 9.853 -1.658 -10.496 1.00 83.06 100 ILE A N 1
ATOM 806 C CA . ILE A 1 100 ? 9.282 -3.008 -10.489 1.00 83.06 100 ILE A CA 1
ATOM 807 C C . ILE A 1 100 ? 9.231 -3.571 -9.064 1.00 83.06 100 ILE A C 1
ATOM 809 O O . ILE A 1 100 ? 8.224 -4.158 -8.669 1.00 83.06 100 ILE A O 1
ATOM 813 N N . GLN A 1 101 ? 10.286 -3.375 -8.269 1.00 86.38 101 GLN A N 1
ATOM 814 C CA . GLN A 1 101 ? 10.352 -3.934 -6.916 1.00 86.38 101 GLN A CA 1
ATOM 815 C C . GLN A 1 101 ? 9.402 -3.239 -5.930 1.00 86.38 101 GLN A C 1
ATOM 817 O O . GLN A 1 101 ? 8.747 -3.908 -5.126 1.00 86.38 101 GLN A O 1
ATOM 822 N N . TYR A 1 102 ? 9.302 -1.909 -5.990 1.00 89.31 102 TYR A N 1
ATOM 823 C CA . TYR A 1 102 ? 8.614 -1.117 -4.968 1.00 89.31 102 TYR A CA 1
ATOM 824 C C . TYR A 1 102 ? 7.360 -0.417 -5.486 1.00 89.31 102 TYR A C 1
ATOM 826 O O . TYR A 1 102 ? 6.310 -0.522 -4.852 1.00 89.31 102 TYR A O 1
ATOM 834 N N . ALA A 1 103 ? 7.432 0.275 -6.627 1.00 90.56 103 ALA A N 1
ATOM 835 C CA . ALA A 1 103 ? 6.311 1.094 -7.094 1.00 90.56 103 ALA A CA 1
ATOM 836 C C . ALA A 1 103 ? 5.119 0.238 -7.545 1.00 90.56 103 ALA A C 1
ATOM 838 O O . ALA A 1 103 ? 3.984 0.542 -7.186 1.00 90.56 103 ALA A O 1
ATOM 839 N N . TRP A 1 104 ? 5.360 -0.880 -8.239 1.00 89.88 104 TRP A N 1
ATOM 840 C CA . TRP A 1 104 ? 4.306 -1.840 -8.604 1.00 89.88 104 TRP A CA 1
ATOM 841 C C . TRP A 1 104 ? 3.589 -2.437 -7.383 1.00 89.88 104 TRP A C 1
ATOM 843 O O . TRP A 1 104 ? 2.384 -2.703 -7.427 1.00 89.88 104 TRP A O 1
ATOM 853 N N . ARG A 1 105 ? 4.309 -2.620 -6.266 1.00 89.94 105 ARG A N 1
ATOM 854 C CA . ARG A 1 105 ? 3.753 -3.205 -5.040 1.00 89.94 105 ARG A CA 1
ATOM 855 C C . ARG A 1 105 ? 2.554 -2.401 -4.542 1.00 89.94 105 ARG A C 1
ATOM 857 O O . ARG A 1 105 ? 1.617 -3.004 -4.036 1.00 89.94 105 ARG A O 1
ATOM 864 N N . TRP A 1 106 ? 2.558 -1.076 -4.692 1.00 89.06 106 TRP A N 1
ATOM 865 C CA . TRP A 1 106 ? 1.500 -0.209 -4.172 1.00 89.06 106 TRP A CA 1
ATOM 866 C C . TRP A 1 106 ? 0.145 -0.450 -4.865 1.00 89.06 106 TRP A C 1
ATOM 868 O O . TRP A 1 106 ? -0.746 -0.957 -4.175 1.00 89.06 106 TRP A O 1
ATOM 878 N N . PRO A 1 107 ? -0.021 -0.245 -6.193 1.00 91.94 107 PRO A N 1
ATOM 879 C CA . PRO A 1 107 ? -1.267 -0.582 -6.884 1.00 91.94 107 PRO A CA 1
ATOM 880 C C . PRO A 1 107 ? -1.675 -2.042 -6.698 1.00 91.94 107 PRO A C 1
ATOM 882 O O . PRO A 1 107 ? -2.855 -2.330 -6.499 1.00 91.94 107 PRO A O 1
ATOM 885 N N . TYR A 1 108 ? -0.705 -2.963 -6.697 1.00 90.81 108 TYR A N 1
ATOM 886 C CA . TYR A 1 108 ? -0.977 -4.372 -6.439 1.00 90.81 108 TYR A CA 1
ATOM 887 C C . TYR A 1 108 ? -1.618 -4.581 -5.058 1.00 90.81 108 TYR A C 1
ATOM 889 O O . TYR A 1 108 ? -2.678 -5.193 -4.963 1.00 90.81 108 TYR A O 1
ATOM 897 N N . THR A 1 109 ? -1.029 -4.033 -3.991 1.00 88.56 109 THR A N 1
ATOM 898 C CA . THR A 1 109 ? -1.590 -4.124 -2.628 1.00 88.56 109 THR A CA 1
ATOM 899 C C . THR A 1 109 ? -2.937 -3.428 -2.481 1.00 88.56 109 THR A C 1
ATOM 901 O O . THR A 1 109 ? -3.793 -3.885 -1.728 1.00 88.56 109 THR A O 1
ATOM 904 N N . PHE A 1 110 ? -3.162 -2.353 -3.234 1.00 90.44 110 PHE A N 1
ATOM 905 C CA . PHE A 1 110 ? -4.399 -1.591 -3.158 1.00 90.44 110 PHE A CA 1
ATOM 906 C C . PHE A 1 110 ? -5.576 -2.274 -3.874 1.00 90.44 110 PHE A C 1
ATOM 908 O O . PHE A 1 110 ? -6.680 -2.293 -3.330 1.00 90.44 110 PHE A O 1
ATOM 915 N N . PHE A 1 111 ? -5.349 -2.845 -5.063 1.00 91.19 111 PHE A N 1
ATOM 916 C CA . PHE A 1 111 ? -6.410 -3.400 -5.917 1.00 91.19 111 PHE A CA 1
ATOM 917 C C . PHE A 1 111 ? -6.486 -4.932 -5.922 1.00 91.19 111 PHE A C 1
ATOM 919 O O . PHE A 1 111 ? -7.573 -5.491 -6.059 1.00 91.19 111 PHE A O 1
ATOM 926 N N . LEU A 1 112 ? -5.348 -5.623 -5.824 1.00 87.88 112 LEU A N 1
ATOM 927 C CA . LEU A 1 112 ? -5.235 -7.040 -6.192 1.00 87.88 112 LEU A CA 1
ATOM 928 C C . LEU A 1 112 ? -4.758 -7.951 -5.060 1.00 87.88 112 LEU A C 1
ATOM 930 O O . LEU A 1 112 ? -4.922 -9.165 -5.171 1.00 87.88 112 LEU A O 1
ATOM 934 N N . GLU A 1 113 ? -4.188 -7.416 -3.976 1.00 84.94 113 GLU A N 1
ATOM 935 C CA . GLU A 1 113 ? -3.674 -8.249 -2.888 1.00 84.94 113 GLU A CA 1
ATOM 936 C C . GLU A 1 113 ? -4.785 -9.107 -2.277 1.00 84.94 113 GLU A C 1
ATOM 938 O O . GLU A 1 113 ? -5.872 -8.640 -1.918 1.00 84.94 113 GLU A O 1
ATOM 943 N N . ARG A 1 114 ? -4.476 -10.400 -2.181 1.00 79.19 114 ARG A N 1
ATOM 944 C CA . ARG A 1 114 ? -5.285 -11.411 -1.514 1.00 79.19 114 ARG A CA 1
ATOM 945 C C . ARG A 1 114 ? -4.455 -11.982 -0.381 1.00 79.19 114 ARG A C 1
ATOM 947 O O . ARG A 1 114 ? -3.346 -12.461 -0.614 1.00 79.19 114 ARG A O 1
ATOM 954 N N . LEU A 1 115 ? -4.987 -11.947 0.833 1.00 68.81 115 LEU A N 1
ATOM 955 C CA . LEU A 1 115 ? -4.358 -12.574 1.989 1.00 68.81 115 LEU A CA 1
ATOM 956 C C . LEU A 1 115 ? -5.157 -13.833 2.334 1.00 68.81 115 LEU A C 1
ATOM 958 O O . LEU A 1 115 ? -6.361 -13.747 2.555 1.00 68.81 115 LEU A O 1
ATOM 962 N N . HIS A 1 116 ? -4.507 -15.002 2.359 1.00 61.84 116 HIS A N 1
ATOM 963 C CA . HIS A 1 116 ? -5.153 -16.294 2.659 1.00 61.84 116 HIS A CA 1
ATOM 964 C C . HIS A 1 116 ? -6.421 -16.5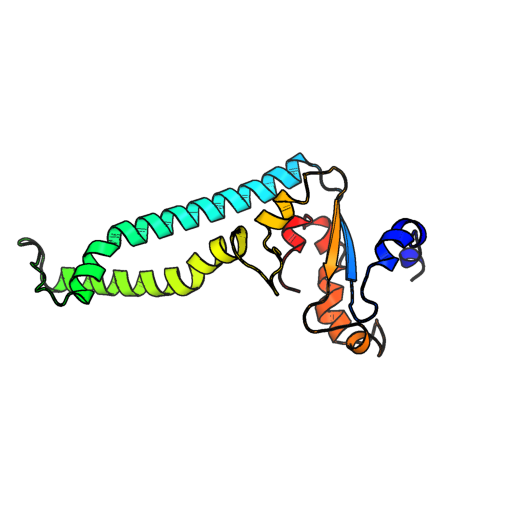74 1.823 1.00 61.84 116 HIS A C 1
ATOM 966 O O . HIS A 1 116 ? -7.426 -17.054 2.338 1.00 61.84 116 HIS A O 1
ATOM 972 N N . GLY A 1 117 ? -6.401 -16.214 0.534 1.00 60.41 117 GLY A N 1
ATOM 973 C CA . GLY A 1 117 ? -7.546 -16.390 -0.369 1.00 60.41 117 GLY A CA 1
ATOM 974 C C . GLY A 1 117 ? -8.698 -15.397 -0.165 1.00 60.41 117 GLY A C 1
ATOM 975 O O . GLY A 1 117 ? -9.642 -15.409 -0.949 1.00 60.41 117 GLY A O 1
ATOM 976 N N . GLN A 1 118 ? -8.615 -14.505 0.827 1.00 61.59 118 GLN A N 1
ATOM 977 C CA . GLN A 1 118 ? -9.620 -13.479 1.091 1.00 61.59 118 GLN A CA 1
ATOM 978 C C . GLN A 1 118 ? -9.244 -12.149 0.428 1.00 61.59 118 GLN A C 1
ATOM 980 O O . GLN A 1 118 ? -8.080 -11.736 0.407 1.00 61.59 118 GLN A O 1
ATOM 985 N N . TRP A 1 119 ? -10.255 -11.461 -0.103 1.00 60.47 119 TRP A N 1
ATOM 986 C CA . TRP A 1 119 ? -10.136 -10.119 -0.667 1.00 60.47 119 TRP A CA 1
ATOM 987 C C . TRP A 1 119 ? -10.004 -9.084 0.455 1.00 60.47 119 TRP A C 1
ATOM 989 O O . TRP A 1 119 ? -10.959 -8.413 0.830 1.00 60.47 119 TRP A O 1
ATOM 999 N N . THR A 1 120 ? -8.809 -8.985 1.027 1.00 73.31 120 THR A N 1
ATOM 1000 C CA . THR A 1 120 ? -8.491 -8.051 2.118 1.00 73.31 120 THR A CA 1
ATOM 1001 C C . THR A 1 120 ? -7.832 -6.763 1.634 1.00 73.31 120 THR A C 1
ATOM 1003 O O . THR A 1 120 ? -7.283 -6.022 2.448 1.00 73.31 120 THR A O 1
ATOM 1006 N N . ASN A 1 121 ? -7.824 -6.500 0.324 1.00 86.25 121 ASN A N 1
ATOM 1007 C CA . ASN A 1 121 ? -7.298 -5.239 -0.176 1.00 86.25 121 ASN A CA 1
ATOM 1008 C C . ASN A 1 121 ? -8.284 -4.085 0.088 1.00 86.25 121 ASN A C 1
ATOM 1010 O O . ASN A 1 121 ? -9.499 -4.302 0.181 1.00 86.25 121 ASN A O 1
ATOM 1014 N N . PRO A 1 122 ? -7.782 -2.848 0.217 1.00 87.81 122 PRO A N 1
ATOM 1015 C CA . PRO A 1 122 ? -8.624 -1.716 0.570 1.00 87.81 122 PRO A CA 1
ATOM 1016 C C . PRO A 1 122 ? -9.724 -1.395 -0.451 1.00 87.81 122 PRO A C 1
ATOM 1018 O O . PRO A 1 122 ? -10.802 -0.951 -0.052 1.00 87.81 122 PRO A O 1
ATOM 1021 N N . ALA A 1 123 ? -9.480 -1.622 -1.748 1.00 89.25 123 ALA A N 1
ATOM 1022 C CA . ALA A 1 123 ? -10.488 -1.408 -2.782 1.00 89.25 123 ALA A CA 1
ATOM 1023 C C . ALA A 1 123 ? -11.653 -2.397 -2.633 1.00 89.25 123 ALA A C 1
ATOM 1025 O O . ALA A 1 123 ? -12.806 -1.979 -2.576 1.00 89.25 123 ALA A O 1
ATOM 1026 N N . ALA A 1 124 ? -11.361 -3.690 -2.484 1.00 88.00 124 ALA A N 1
ATOM 1027 C CA . ALA A 1 124 ? -12.357 -4.737 -2.286 1.00 88.00 124 ALA A CA 1
ATOM 1028 C C . ALA A 1 124 ? -13.139 -4.550 -0.983 1.00 88.00 124 ALA A C 1
ATOM 1030 O O . ALA A 1 124 ? -14.362 -4.670 -0.994 1.00 88.00 124 ALA A O 1
ATOM 1031 N N . TRP A 1 125 ? -12.462 -4.182 0.113 1.00 85.88 125 TRP A N 1
ATOM 1032 C CA . TRP A 1 125 ? -13.144 -3.817 1.356 1.00 85.88 125 TRP A CA 1
ATOM 1033 C C . TRP A 1 125 ? -14.166 -2.716 1.096 1.00 85.88 125 TRP A C 1
ATOM 1035 O O . TRP A 1 125 ? -15.328 -2.882 1.450 1.00 85.88 125 TRP A O 1
ATOM 1045 N N . ARG A 1 126 ? -13.772 -1.642 0.398 1.00 89.31 126 ARG A N 1
ATOM 1046 C CA . ARG A 1 126 ? -14.677 -0.523 0.125 1.00 89.31 126 ARG A CA 1
ATOM 1047 C C . ARG A 1 126 ? -15.814 -0.873 -0.836 1.00 89.31 126 ARG A C 1
ATOM 1049 O O . ARG A 1 126 ? -16.890 -0.306 -0.695 1.00 89.31 126 ARG A O 1
ATOM 1056 N N . LEU A 1 127 ? -15.609 -1.799 -1.772 1.00 85.94 127 LEU A N 1
ATOM 1057 C CA . LEU A 1 127 ? -16.685 -2.300 -2.635 1.00 85.94 127 LEU A CA 1
ATOM 1058 C C . LEU A 1 127 ? -17.767 -3.046 -1.836 1.00 85.94 127 LEU A C 1
ATOM 1060 O O . LEU A 1 127 ? -18.932 -3.010 -2.217 1.00 85.94 127 LEU A O 1
ATOM 1064 N N . VAL A 1 128 ? -17.396 -3.691 -0.726 1.00 85.81 128 VAL A N 1
ATOM 1065 C CA . VAL A 1 128 ? -18.335 -4.396 0.164 1.00 85.81 128 VAL A CA 1
ATOM 1066 C C . VAL A 1 128 ? -18.905 -3.460 1.236 1.00 85.81 128 VAL A C 1
ATOM 1068 O O . VAL A 1 128 ? -20.089 -3.525 1.568 1.00 85.81 128 VAL A O 1
ATOM 1071 N N . SER A 1 129 ? -18.075 -2.576 1.788 1.00 80.19 129 SER A N 1
ATOM 1072 C CA . SER A 1 129 ? -18.447 -1.606 2.814 1.00 80.19 129 SER A CA 1
ATOM 1073 C C . SER A 1 129 ? -18.774 -0.255 2.173 1.00 80.19 129 SER A C 1
ATOM 1075 O O . SER A 1 129 ? -17.914 0.628 2.052 1.00 80.19 129 SER A O 1
ATOM 1077 N N . ASP A 1 130 ? -20.027 -0.091 1.759 1.00 86.25 130 ASP A N 1
ATOM 1078 C CA . ASP A 1 130 ? -20.538 1.199 1.290 1.00 86.25 130 ASP A CA 1
ATOM 1079 C C . ASP A 1 130 ? -20.270 2.326 2.313 1.00 86.25 130 ASP A C 1
ATOM 1081 O O . ASP A 1 130 ? -20.085 2.082 3.510 1.00 86.25 130 ASP A O 1
ATOM 1085 N N . PHE A 1 131 ? -20.232 3.575 1.850 1.00 89.31 131 PHE A N 1
ATOM 1086 C CA . PHE A 1 131 ? -19.942 4.734 2.688 1.00 89.31 131 PHE A CA 1
ATOM 1087 C C . PHE A 1 131 ? -21.108 5.033 3.631 1.00 89.31 131 PHE A C 1
ATOM 1089 O O . PHE A 1 131 ? -22.125 5.595 3.223 1.00 89.31 131 PHE A O 1
ATOM 1096 N N . ARG A 1 132 ? -20.934 4.739 4.921 1.00 88.50 132 ARG A N 1
ATOM 1097 C CA . ARG A 1 132 ? -21.966 4.972 5.944 1.00 88.50 132 ARG A CA 1
ATOM 1098 C C . ARG A 1 132 ? -21.540 6.029 6.956 1.00 88.50 132 ARG A C 1
ATOM 1100 O O . ARG A 1 132 ? -20.355 6.225 7.235 1.00 88.50 132 ARG A O 1
ATOM 1107 N N . LEU A 1 133 ? -22.534 6.687 7.559 1.00 88.00 133 LEU A N 1
ATOM 1108 C CA . LEU A 1 133 ? -22.327 7.631 8.668 1.00 88.00 133 LEU A CA 1
ATOM 1109 C C . LEU A 1 133 ? -21.658 6.963 9.876 1.00 88.00 133 LEU A C 1
ATOM 1111 O O . LEU A 1 133 ? -20.918 7.601 10.616 1.00 88.00 133 LEU A O 1
ATOM 1115 N N . SER A 1 134 ? -21.909 5.672 10.081 1.00 86.38 134 SER A N 1
ATOM 1116 C CA . SER A 1 134 ? -21.238 4.861 11.091 1.00 86.38 134 SER A CA 1
ATOM 1117 C C . SER A 1 134 ? -20.865 3.517 10.482 1.00 86.38 134 SER A C 1
ATOM 1119 O O . SER A 1 134 ? -21.726 2.803 9.972 1.00 86.38 134 SER A O 1
ATOM 1121 N N . GLU A 1 135 ? -19.576 3.199 10.509 1.00 87.19 135 GLU A N 1
ATOM 1122 C CA . GLU A 1 135 ? -19.015 1.954 9.980 1.00 87.19 135 GLU A CA 1
ATOM 1123 C C . GLU A 1 135 ? -18.382 1.179 11.141 1.00 87.19 135 GLU A C 1
ATOM 1125 O O . GLU A 1 135 ? -17.592 1.736 11.904 1.00 87.19 135 GLU A O 1
ATOM 1130 N N . LEU A 1 136 ? -18.739 -0.100 11.299 1.00 86.38 136 LEU A N 1
ATOM 1131 C CA . LEU A 1 136 ? -18.070 -0.986 12.250 1.00 86.38 136 LEU A CA 1
ATOM 1132 C C . LEU A 1 136 ? -16.857 -1.611 11.559 1.00 86.38 136 LEU A C 1
ATOM 1134 O O . LEU A 1 136 ? -16.990 -2.431 10.653 1.00 86.38 136 LEU A O 1
ATOM 1138 N N . VAL A 1 137 ? -15.673 -1.213 11.997 1.00 86.00 137 VAL A N 1
ATOM 1139 C CA . VAL A 1 137 ? -14.392 -1.709 11.507 1.00 86.00 137 VAL A CA 1
ATOM 1140 C C . VAL A 1 137 ? -13.937 -2.823 12.436 1.00 86.00 137 VAL A C 1
ATOM 1142 O O . VAL A 1 137 ? -13.671 -2.593 13.616 1.00 86.00 137 VAL A O 1
ATOM 1145 N N . VAL A 1 138 ? -13.847 -4.034 11.892 1.00 84.62 138 VAL A N 1
ATOM 1146 C CA . VAL A 1 138 ? -13.360 -5.216 12.608 1.00 84.62 138 VAL A CA 1
ATOM 1147 C C . VAL A 1 138 ? -11.982 -5.570 12.074 1.00 84.62 138 VAL A C 1
ATOM 1149 O O . VAL A 1 138 ? -11.827 -5.870 10.891 1.00 84.62 138 VAL A O 1
ATOM 1152 N N . ARG A 1 139 ? -10.970 -5.551 12.940 1.00 82.56 139 ARG A N 1
ATOM 1153 C CA . ARG A 1 139 ? -9.625 -6.039 12.619 1.00 82.56 139 ARG A CA 1
ATOM 1154 C C . ARG A 1 139 ? -9.371 -7.337 13.361 1.00 82.56 139 ARG A C 1
ATOM 1156 O O . ARG A 1 139 ? -9.634 -7.427 14.554 1.00 82.56 139 ARG A O 1
ATOM 1163 N N . LYS A 1 140 ? -8.838 -8.320 12.643 1.00 83.69 140 LYS A N 1
ATOM 1164 C CA . LYS A 1 140 ? -8.452 -9.631 13.169 1.00 83.69 140 LYS A CA 1
ATOM 1165 C C . LYS A 1 140 ? -6.935 -9.689 13.344 1.00 83.69 140 LYS A C 1
ATOM 1167 O O . LYS A 1 140 ? -6.210 -9.216 12.463 1.00 83.69 140 LYS A O 1
ATOM 1172 N N . SER A 1 141 ? -6.466 -10.279 14.441 1.00 82.19 141 SER A N 1
ATOM 1173 C CA . SER A 1 141 ? -5.056 -10.616 14.640 1.00 82.19 141 SER A CA 1
ATOM 1174 C C . SER A 1 141 ? -4.535 -11.503 13.505 1.00 82.19 141 SER A C 1
ATOM 1176 O O . SER A 1 141 ? -5.260 -12.317 12.933 1.00 82.19 141 SER A O 1
ATOM 1178 N N . ARG A 1 142 ? -3.266 -11.323 13.134 1.00 76.31 142 ARG A N 1
ATOM 1179 C CA . ARG A 1 142 ? -2.624 -12.071 12.047 1.00 76.31 142 ARG A CA 1
ATOM 1180 C C . ARG A 1 142 ? -1.383 -12.753 12.590 1.00 76.31 142 ARG A C 1
ATOM 1182 O O . ARG A 1 142 ? -0.480 -12.071 13.055 1.00 76.31 142 ARG A O 1
ATOM 1189 N N . ASN A 1 143 ? -1.326 -14.080 12.501 1.00 75.69 143 ASN A N 1
ATOM 1190 C CA . ASN A 1 143 ? -0.201 -14.900 12.978 1.00 75.69 143 ASN A CA 1
ATOM 1191 C C . ASN A 1 143 ? 0.042 -14.849 14.502 1.00 75.69 143 ASN A C 1
ATOM 1193 O O . ASN A 1 143 ? 1.094 -15.279 14.961 1.00 75.69 143 ASN A O 1
ATOM 1197 N N . TRP A 1 144 ? -0.915 -14.333 15.274 1.00 79.50 144 TRP A N 1
ATOM 1198 C CA . TRP A 1 144 ? -0.950 -14.375 16.737 1.00 79.50 144 TRP A CA 1
ATOM 1199 C C . TRP A 1 144 ? -2.410 -14.450 17.194 1.00 79.50 144 TRP A C 1
ATOM 1201 O O . TRP A 1 144 ? -3.322 -14.122 16.425 1.00 79.50 144 TRP A O 1
ATOM 1211 N N . GLY A 1 145 ? -2.646 -14.910 18.417 1.00 81.12 145 GLY A N 1
ATOM 1212 C CA . GLY A 1 145 ? -3.984 -15.184 18.924 1.00 81.12 145 GLY A CA 1
ATOM 1213 C C . GLY A 1 145 ? -4.149 -14.942 20.419 1.00 81.12 145 GLY A C 1
ATOM 1214 O O . GLY A 1 145 ? -3.299 -14.377 21.105 1.00 81.12 145 GLY A O 1
ATOM 1215 N N . ALA A 1 146 ? -5.286 -15.393 20.941 1.00 79.12 146 ALA A N 1
ATOM 1216 C CA . ALA A 1 146 ? -5.686 -15.185 22.329 1.00 79.12 146 ALA A CA 1
ATOM 1217 C C . ALA A 1 146 ? -4.715 -15.830 23.332 1.00 79.12 146 ALA A C 1
ATOM 1219 O O . ALA A 1 146 ? -4.556 -15.329 24.442 1.00 79.12 146 ALA A O 1
ATOM 1220 N N . LYS A 1 147 ? -4.046 -16.926 22.951 1.00 77.88 147 LYS A N 1
ATOM 1221 C CA . LYS A 1 147 ? -3.039 -17.596 23.790 1.00 77.88 147 LYS A CA 1
ATOM 1222 C C . LYS A 1 147 ? -1.815 -16.711 24.041 1.00 77.88 147 LYS A C 1
ATOM 1224 O O . LYS A 1 147 ? -1.285 -16.734 25.145 1.00 77.88 147 LYS A O 1
ATOM 1229 N N . ASP A 1 148 ? -1.447 -15.874 23.075 1.00 74.00 148 ASP A N 1
ATOM 1230 C CA . ASP A 1 148 ? -0.255 -15.021 23.145 1.00 74.00 148 ASP A CA 1
ATOM 1231 C C . ASP A 1 148 ? -0.477 -13.757 24.003 1.00 74.00 148 ASP A C 1
ATOM 1233 O O . ASP A 1 148 ? 0.469 -13.116 24.460 1.00 74.00 148 ASP A O 1
ATOM 1237 N N . VAL A 1 149 ? -1.741 -13.400 24.262 1.00 71.25 149 VAL A N 1
ATOM 1238 C CA . VAL A 1 149 ? -2.138 -12.247 25.096 1.00 71.25 149 VAL A CA 1
ATOM 1239 C C . VAL A 1 149 ? -2.517 -12.654 26.527 1.00 71.25 149 VAL A C 1
ATOM 1241 O O . VAL A 1 149 ? -2.624 -11.800 27.404 1.00 71.25 149 VAL A O 1
ATOM 1244 N N . ARG A 1 150 ? -2.681 -13.956 26.802 1.00 62.06 150 ARG A N 1
ATOM 1245 C CA . ARG A 1 150 ? -3.229 -14.477 28.070 1.00 62.06 150 ARG A CA 1
ATOM 1246 C C . ARG A 1 150 ? -2.403 -14.196 29.326 1.00 62.06 150 ARG A C 1
ATOM 1248 O O . ARG A 1 150 ? -2.967 -14.328 30.405 1.00 62.06 150 ARG A O 1
ATOM 1255 N N . ALA A 1 151 ? -1.124 -13.836 29.212 1.00 58.03 151 ALA A N 1
ATOM 1256 C CA . ALA A 1 151 ? -0.257 -13.664 30.382 1.00 58.03 151 ALA A CA 1
ATOM 1257 C C . ALA A 1 151 ? -0.712 -12.507 31.295 1.00 58.03 151 ALA A C 1
ATOM 1259 O O . ALA A 1 151 ? -0.744 -12.674 32.507 1.00 58.03 151 ALA A O 1
ATOM 1260 N N . SER A 1 152 ? -1.132 -11.383 30.709 1.00 58.41 152 SER A N 1
ATOM 1261 C CA . SER A 1 152 ? -1.722 -10.212 31.376 1.00 58.41 152 SER A CA 1
ATOM 1262 C C . SER A 1 152 ? -1.824 -9.105 30.321 1.00 58.41 152 SER A C 1
ATOM 1264 O O . SER A 1 152 ? -0.852 -8.808 29.627 1.00 58.41 152 SER A O 1
ATOM 1266 N N . ILE A 1 153 ? -3.008 -8.507 30.147 1.00 63.12 153 ILE A N 1
ATOM 1267 C CA . ILE A 1 153 ? -3.251 -7.492 29.100 1.00 63.12 153 ILE A CA 1
ATOM 1268 C C . ILE A 1 153 ? -2.274 -6.310 29.236 1.00 63.12 153 ILE A C 1
ATOM 1270 O O . ILE A 1 153 ? -1.756 -5.821 28.236 1.00 63.12 153 ILE A O 1
ATOM 1274 N N . ASP A 1 154 ? -1.961 -5.908 30.470 1.00 62.69 154 ASP A N 1
ATOM 1275 C CA . ASP A 1 154 ? -1.107 -4.750 30.751 1.00 62.69 154 ASP A CA 1
ATOM 1276 C C . ASP A 1 154 ? 0.403 -5.060 30.768 1.00 62.69 154 ASP A C 1
ATOM 1278 O O . ASP A 1 154 ? 1.214 -4.137 30.647 1.00 62.69 154 ASP A O 1
ATOM 1282 N N . GLU A 1 155 ? 0.819 -6.329 30.856 1.00 64.69 155 GLU A N 1
ATOM 1283 C CA . GLU A 1 155 ? 2.247 -6.702 30.879 1.00 64.69 155 GLU A CA 1
ATOM 1284 C C . GLU A 1 155 ? 2.698 -7.442 29.618 1.00 64.69 155 GLU A C 1
ATOM 1286 O O . GLU A 1 155 ? 3.897 -7.484 29.345 1.00 64.69 155 GLU A O 1
ATOM 1291 N N . SER A 1 156 ? 1.770 -7.948 28.798 1.00 72.12 156 SER A N 1
ATOM 1292 C CA . SER A 1 156 ? 2.101 -8.610 27.537 1.00 72.12 156 SER A CA 1
ATOM 1293 C C . SER A 1 156 ? 2.829 -7.643 26.585 1.00 72.12 156 SER A C 1
ATOM 1295 O O . SER A 1 156 ? 2.249 -6.642 26.137 1.00 72.12 156 SER A O 1
ATOM 1297 N N . PRO A 1 157 ? 4.082 -7.947 26.189 1.00 76.88 157 PRO A N 1
ATOM 1298 C CA . PRO A 1 157 ? 4.809 -7.156 25.195 1.00 76.88 157 PRO A CA 1
ATOM 1299 C C . PRO A 1 157 ? 4.079 -7.114 23.846 1.00 76.88 157 PRO A C 1
ATOM 1301 O O . PRO A 1 157 ? 4.139 -6.117 23.118 1.00 76.88 157 PRO A O 1
ATOM 1304 N N . LEU A 1 158 ? 3.341 -8.181 23.521 1.00 76.38 158 LEU A N 1
ATOM 1305 C CA . LEU A 1 158 ? 2.529 -8.264 22.311 1.00 76.38 158 LEU A CA 1
ATOM 1306 C C . LEU A 1 158 ? 1.340 -7.312 22.371 1.00 76.38 158 LEU A C 1
ATOM 1308 O O . LEU A 1 158 ? 1.078 -6.620 21.392 1.00 76.38 158 LEU A O 1
ATOM 1312 N N . PHE A 1 159 ? 0.668 -7.189 23.515 1.00 78.00 159 PHE A N 1
ATOM 1313 C CA . PHE A 1 159 ? -0.425 -6.229 23.655 1.00 78.00 159 PHE A CA 1
ATOM 1314 C C . PHE A 1 159 ? 0.065 -4.781 23.481 1.00 78.00 159 PHE A C 1
ATOM 1316 O O . PHE A 1 159 ? -0.501 -4.018 22.691 1.00 78.00 159 PHE A O 1
ATOM 1323 N N . LYS A 1 160 ? 1.178 -4.414 24.132 1.00 79.31 160 LYS A N 1
ATOM 1324 C CA . LYS A 1 160 ? 1.763 -3.062 24.027 1.00 79.31 160 LYS A CA 1
ATOM 1325 C C . LYS A 1 160 ? 2.222 -2.710 22.614 1.00 79.31 160 LYS A C 1
ATOM 1327 O O . LYS A 1 160 ? 2.086 -1.564 22.203 1.00 79.31 160 LYS A O 1
ATOM 1332 N N . SER A 1 161 ? 2.747 -3.675 21.863 1.00 81.19 161 SER A N 1
ATOM 1333 C CA . SER A 1 161 ? 3.269 -3.432 20.511 1.00 81.19 161 SER A CA 1
ATOM 1334 C C . SER A 1 161 ? 2.224 -3.591 19.402 1.00 81.19 161 SER A C 1
ATOM 1336 O O . SER A 1 161 ? 2.282 -2.870 18.408 1.00 81.19 161 SER A O 1
ATOM 1338 N N . ARG A 1 162 ? 1.262 -4.513 19.544 1.00 78.88 162 ARG A N 1
ATOM 1339 C CA . ARG A 1 162 ? 0.305 -4.886 18.483 1.00 78.88 162 ARG A CA 1
ATOM 1340 C C . ARG A 1 162 ? -1.120 -4.416 18.714 1.00 78.88 162 ARG A C 1
ATOM 1342 O O . ARG A 1 162 ? -1.874 -4.374 17.750 1.00 78.88 162 ARG A O 1
ATOM 1349 N N . VAL A 1 163 ? -1.506 -4.069 19.941 1.00 81.12 163 VAL A N 1
ATOM 1350 C CA . VAL A 1 163 ? -2.866 -3.595 20.246 1.00 81.12 163 VAL A CA 1
ATOM 1351 C C . VAL A 1 163 ? -2.863 -2.111 20.579 1.00 81.12 163 VAL A C 1
ATOM 1353 O O . VAL A 1 163 ? -3.593 -1.341 19.955 1.00 81.12 163 VAL A O 1
ATOM 1356 N N . PHE A 1 164 ? -2.005 -1.687 21.508 1.00 80.50 164 PHE A N 1
ATOM 1357 C CA . PHE A 1 164 ? -2.014 -0.321 22.035 1.00 80.50 164 PHE A CA 1
ATOM 1358 C C . PHE A 1 164 ? -1.883 0.789 20.970 1.00 80.50 164 PHE A C 1
ATOM 1360 O O . PHE A 1 164 ? -2.668 1.739 21.025 1.00 80.50 164 PHE A O 1
ATOM 1367 N N . PRO A 1 165 ? -1.002 0.689 19.948 1.00 81.94 165 PRO A N 1
ATOM 1368 C CA . PRO A 1 165 ? -0.879 1.740 18.934 1.00 81.94 165 PRO A CA 1
ATOM 1369 C C . PRO A 1 165 ? -2.183 1.976 18.166 1.00 81.94 165 PRO A C 1
ATOM 1371 O O . PRO A 1 165 ? -2.520 3.112 17.832 1.00 81.94 165 PRO A O 1
ATOM 1374 N N . PHE A 1 166 ? -2.946 0.903 17.944 1.00 77.62 166 PHE A N 1
ATOM 1375 C CA . PHE A 1 166 ? -4.200 0.924 17.196 1.00 77.62 166 PHE A CA 1
ATOM 1376 C C . PHE A 1 166 ? -5.428 1.201 18.070 1.00 77.62 166 PHE A C 1
ATOM 1378 O O . PHE A 1 166 ? -6.481 1.533 17.534 1.00 77.62 166 PHE A O 1
ATOM 1385 N N . ALA A 1 167 ? -5.298 1.087 19.393 1.00 80.25 167 ALA A N 1
ATOM 1386 C CA . ALA A 1 167 ? -6.332 1.440 20.365 1.00 80.25 167 ALA A CA 1
ATOM 1387 C C . ALA A 1 167 ? -6.206 2.886 20.878 1.00 80.25 167 ALA A C 1
ATOM 1389 O O . ALA A 1 167 ? -7.069 3.353 21.620 1.00 80.25 167 ALA A O 1
ATOM 1390 N N . SER A 1 168 ? -5.136 3.598 20.507 1.00 80.88 168 SER A N 1
ATOM 1391 C CA . SER A 1 168 ? -4.910 4.964 20.968 1.00 80.88 168 SER A CA 1
ATOM 1392 C C . SER A 1 168 ? -5.960 5.938 20.424 1.00 80.88 168 SER A C 1
ATOM 1394 O O . SER A 1 168 ? -6.270 5.969 19.234 1.00 80.88 168 SER A O 1
ATOM 1396 N N . ASP A 1 169 ? -6.453 6.802 21.306 1.00 79.44 169 ASP A N 1
ATOM 1397 C CA . ASP A 1 169 ? -7.417 7.866 21.013 1.00 79.44 169 ASP A CA 1
ATOM 1398 C C . ASP A 1 169 ? -7.027 8.726 19.803 1.00 79.44 169 ASP A C 1
ATOM 1400 O O . ASP A 1 169 ? -7.865 9.108 18.988 1.00 79.44 169 ASP A O 1
ATOM 1404 N N . ARG A 1 170 ? -5.730 9.022 19.678 1.00 83.50 170 ARG A N 1
ATOM 1405 C CA . ARG A 1 170 ? -5.174 9.761 18.545 1.00 83.50 170 ARG A CA 1
ATOM 1406 C C . ARG A 1 170 ? -5.356 8.989 17.239 1.00 83.50 170 ARG A C 1
ATOM 1408 O O . ARG A 1 170 ? -5.893 9.539 16.284 1.00 83.50 170 ARG A O 1
ATOM 1415 N N . TYR A 1 171 ? -4.960 7.717 17.214 1.00 82.31 171 TYR A N 1
ATOM 1416 C CA . TYR A 1 171 ? -5.087 6.870 16.031 1.00 82.31 171 TYR A CA 1
ATOM 1417 C C . TYR A 1 171 ? -6.550 6.725 15.594 1.00 82.31 171 TYR A C 1
ATOM 1419 O O . TYR A 1 171 ? -6.854 6.860 14.411 1.00 82.31 171 TYR A O 1
ATOM 1427 N N . LEU A 1 172 ? -7.460 6.527 16.553 1.00 82.31 172 LEU A N 1
ATOM 1428 C CA . LEU A 1 172 ? -8.892 6.370 16.290 1.00 82.31 172 LEU A CA 1
ATOM 1429 C C . LEU A 1 172 ? -9.574 7.650 15.787 1.00 82.31 172 LEU A C 1
ATOM 1431 O O . LEU A 1 172 ? -10.583 7.559 15.098 1.00 82.31 172 LEU A O 1
ATOM 1435 N N . ARG A 1 173 ? -9.057 8.835 16.135 1.00 81.12 173 ARG A N 1
ATOM 1436 C CA . ARG A 1 173 ? -9.585 10.123 15.652 1.00 81.12 173 ARG A CA 1
ATOM 1437 C C . ARG A 1 173 ? -9.007 10.554 14.308 1.00 81.12 173 ARG A C 1
ATOM 1439 O O . ARG A 1 173 ? -9.649 11.317 13.597 1.00 81.12 173 ARG A O 1
ATOM 1446 N N . GLU A 1 174 ? -7.785 10.138 13.991 1.00 83.12 174 GLU A N 1
ATOM 1447 C CA . GLU A 1 174 ? -7.084 10.567 12.774 1.00 83.12 174 GLU A CA 1
ATOM 1448 C C . GLU A 1 174 ? -7.326 9.636 11.580 1.00 83.12 174 GLU A C 1
ATOM 1450 O O . GLU A 1 174 ? -7.181 10.053 10.429 1.00 83.12 174 GLU A O 1
ATOM 1455 N N . LYS A 1 175 ? -7.617 8.355 11.826 1.00 82.75 175 LYS A N 1
ATOM 1456 C CA . LYS A 1 175 ? -7.715 7.339 10.775 1.00 82.75 175 LYS A CA 1
ATOM 1457 C C . LYS A 1 175 ? -9.173 6.959 10.538 1.00 82.75 175 LYS A C 1
ATOM 1459 O O . LYS A 1 175 ? -9.876 6.566 11.455 1.00 82.75 175 LYS A O 1
ATOM 1464 N N . THR A 1 176 ? -9.604 7.002 9.281 1.00 85.62 176 THR A N 1
ATOM 1465 C CA . THR A 1 176 ? -10.864 6.373 8.860 1.00 85.62 176 THR A CA 1
ATOM 1466 C C . THR A 1 176 ? -10.706 4.855 8.792 1.00 85.62 176 THR A C 1
ATOM 1468 O O . THR A 1 176 ? -9.586 4.343 8.700 1.00 85.62 176 THR A O 1
ATOM 1471 N N . GLY A 1 177 ? -11.812 4.113 8.761 1.00 80.81 177 GLY A N 1
ATOM 1472 C CA . GLY A 1 177 ? -11.818 2.650 8.698 1.00 80.81 177 GLY A CA 1
ATOM 1473 C C . GLY A 1 177 ? -11.011 2.084 7.531 1.00 80.81 177 GLY A C 1
ATOM 1474 O O . GLY A 1 177 ? -10.312 1.086 7.688 1.00 80.81 177 GLY A O 1
ATOM 1475 N N . TYR A 1 178 ? -11.006 2.789 6.398 1.00 80.94 178 TYR A N 1
ATOM 1476 C CA . TYR A 1 178 ? -10.133 2.500 5.259 1.00 80.94 178 TYR A CA 1
ATOM 1477 C C . TYR A 1 178 ? -8.640 2.537 5.641 1.00 80.94 178 TYR A C 1
ATOM 1479 O O . TYR A 1 178 ? -7.897 1.599 5.359 1.00 80.94 178 TYR A O 1
ATOM 1487 N N . LEU A 1 179 ? -8.196 3.588 6.338 1.00 84.44 179 LEU A N 1
ATOM 1488 C CA . LEU A 1 179 ? -6.800 3.740 6.765 1.00 84.44 179 LEU A CA 1
ATOM 1489 C C . LEU A 1 179 ? -6.397 2.736 7.857 1.00 84.44 179 LEU A C 1
ATOM 1491 O O . LEU A 1 179 ? -5.207 2.528 8.099 1.00 84.44 179 LEU A O 1
ATOM 1495 N N . MET A 1 180 ? -7.375 2.098 8.501 1.00 81.94 180 MET A N 1
ATOM 1496 C CA . MET A 1 180 ? -7.154 1.059 9.503 1.00 81.94 180 MET A CA 1
ATOM 1497 C C . MET A 1 180 ? -6.972 -0.345 8.906 1.00 81.94 180 MET A C 1
ATOM 1499 O O . MET A 1 180 ? -6.592 -1.253 9.639 1.00 81.94 180 MET A O 1
ATOM 1503 N N . GLN A 1 181 ? -7.154 -0.544 7.594 1.00 75.19 181 GLN A N 1
ATOM 1504 C CA . GLN A 1 181 ? -6.931 -1.842 6.926 1.00 75.19 181 GLN A CA 1
ATOM 1505 C C . GLN A 1 181 ? -5.442 -2.242 6.817 1.00 75.19 181 GLN A C 1
ATOM 1507 O O . GLN A 1 181 ? -5.111 -3.324 6.329 1.00 75.19 181 GLN A O 1
ATOM 1512 N N . GLY A 1 182 ? -4.529 -1.379 7.280 1.00 65.00 182 GLY A N 1
ATOM 1513 C CA . GLY A 1 182 ? -3.083 -1.597 7.244 1.00 65.00 182 GLY A CA 1
ATOM 1514 C C . GLY A 1 182 ? -2.602 -2.821 8.034 1.00 65.00 182 GLY A C 1
ATOM 1515 O O . GLY A 1 182 ? -3.302 -3.366 8.894 1.00 65.00 182 GLY A O 1
ATOM 1516 N N . LYS A 1 183 ? -1.370 -3.253 7.735 1.00 54.91 183 LYS A N 1
ATOM 1517 C CA . LYS A 1 183 ? -0.745 -4.452 8.316 1.00 54.91 183 LYS A CA 1
ATOM 1518 C C . LYS A 1 183 ? -0.679 -4.344 9.848 1.00 54.91 183 LYS A C 1
ATOM 1520 O O . LYS A 1 183 ? -0.007 -3.462 10.375 1.00 54.91 183 LYS A O 1
ATOM 1525 N N . GLY A 1 184 ? -1.403 -5.232 10.526 1.00 44.78 184 GLY A N 1
ATOM 1526 C CA . GLY A 1 184 ? -1.285 -5.545 11.953 1.00 44.78 184 GLY A CA 1
ATOM 1527 C C . GLY A 1 184 ? -0.783 -6.968 12.131 1.00 44.78 184 GLY A C 1
ATOM 1528 O O . GLY A 1 184 ? -1.005 -7.768 11.192 1.00 44.78 184 GLY A O 1
#

Foldseek 3Di:
DVVVPPDPVVCVVVVVPDDQFWDKDKAKFQDDLVVVVVVVVVLVVVLVVLVVVLVVLCVVCVVVVVCVVVVHDDDPDPPDDPVVVVVVVVVSVVVVVCCVVPSVVSNCQQPPDDDPNHPLHLVVVCVVVDRDSIDIQMDIDDPHTPVQCPPDCVPRPCNVVPPVVCPDPVNSVPDGSSNVSDDD

Radius of gyration: 24.06 Å; chains: 1; bounding box: 54×32×71 Å

InterPro domains:
  IPR059413 Domain of unknown function DUF8369 [PF28122] (27-182)

Secondary structure (DSSP, 8-state):
-GGGGS-GGGGHHHHHTS-TTS-EEEEEE---HHHHHHHHHHHHHHHHHHHHHHHHHHHHHHHHHHHHHTTPPP---TTS-HHHHHHHHHHHHHHHHHIIIIITHHHIIIII--BTTB--SHHHHHHHS---SSEEEEEE-SS--HHHHTT-TTT-HHHHHHTHHHH-HHHHHH--TTGGGS--